Protein AF-A0A943EFR0-F1 (afdb_monomer)

Organism: NCBI:txid29348

Secondary structure (DSSP, 8-state):
----EEE-PPPPBTTEEEEEESS-SEEE--S----PEEEEE----HHHHHHHHSPPPGGGB-GGGHHHHHHHHHHHHHHHH-TT--HHHHHHHHHHHHHHHHTPPBGGGHHHHHHHHT---S-TTB-HHHHHHHHHHHHHHHHTSSS---HHHHHHHHHHHHHHHHT--BPPSEEEEESSPBPTT--GGGGGSS-TTS-EEBSS-B-TT-EEEEEEEEEEEEEEEEEE-SEETTEE-TTS-B-SSEEEEEESSSSS-EEEEEESS-SEEEEEEEEEEEEEEEEEE-S-BSSPPEESEEEEEEEETT--HHHHHHHHHHHHTS--------------

Mean predicted aligned error: 9.32 Å

pLDDT: mean 90.67, std 14.82, range [26.95, 98.75]

Solvent-accessible surface area (backbone atoms only — not comparable to full-atom values): 18747 Å² total; per-residue (Å²): 130,76,70,52,72,49,77,62,76,86,74,92,46,94,32,38,39,82,73,50,59,77,55,79,53,58,53,68,40,76,72,93,81,87,76,54,76,44,67,42,86,49,48,82,53,66,72,46,51,56,52,63,74,62,63,84,62,68,86,58,30,34,73,89,40,44,61,63,27,54,53,29,47,54,49,31,52,53,45,69,71,37,89,82,44,48,34,67,56,43,51,52,32,35,50,47,34,52,56,32,51,57,60,39,27,46,41,92,46,44,67,53,51,51,53,48,76,68,48,86,84,70,61,81,61,39,20,71,68,32,43,50,51,28,49,50,30,36,54,55,40,52,64,49,52,59,45,92,77,52,72,66,59,54,50,51,34,48,50,45,36,53,52,30,56,73,54,56,39,69,40,68,59,66,45,62,44,60,80,56,54,60,35,86,85,26,39,56,61,29,23,68,66,87,40,57,60,42,32,20,32,36,64,45,58,35,42,62,79,36,38,42,38,39,37,40,74,58,51,24,31,34,33,33,42,37,41,34,23,27,42,40,96,90,40,81,41,92,87,45,40,39,48,63,29,25,42,30,30,39,14,63,81,78,77,61,73,45,80,70,48,71,45,68,56,62,48,67,45,78,36,78,56,77,56,41,69,26,23,31,41,33,43,32,27,66,36,72,40,87,46,26,39,30,36,8,29,53,49,75,43,66,46,66,63,98,62,56,72,66,62,53,50,58,49,50,52,67,56,50,78,75,52,98,71,91,75,87,79,85,80,82,88,76,81,130

InterPro domains:
  IPR000421 Coagulation factor 5/8, C-terminal domain [PF00754] (175-297)
  IPR000421 Coagulation factor 5/8, C-terminal domain [PS50022] (156-307)
  IPR008979 Galactose-binding-like domain superfamily [SSF49785] (173-300)

Sequence (336 aa):
MTGETYTITPQTLYGYKYVKASDELTGTLDGQKEIVLTYLLSSDKTNLEERIKNKANQNDYVLQTYPVYIQAYQNAVKVYTNEKATQYEVDEAYQTLLDSYNQLVPVTKQELYNLVNCAIQEQGNYSSNSFAAYQNAIATGNALLTTDTTADAIQRAIQNIHETRNQLTLSAFIVASTNVPTYQNYGISNTIDGNRQTKFWGQSTQNPGQYFLYTFRESIALKQIAIASGYDNNGVSENADYIRGADVLVSNDGTSWQSVGKLSGEHELVIDVNNVEAKYVKIEITESSANWPQLNEVSFEYDIIGRNLQEIIDEAKKIDSSLYIVHYIKMKVMHI

Structure (mmCIF, N/CA/C/O backbone):
data_AF-A0A943EFR0-F1
#
_entry.id   AF-A0A943EFR0-F1
#
loop_
_atom_site.group_PDB
_atom_site.id
_atom_site.type_symbol
_atom_site.label_atom_id
_atom_site.label_alt_id
_atom_site.label_comp_id
_atom_site.label_asym_id
_atom_site.label_entity_id
_atom_site.label_seq_id
_atom_site.pdbx_PDB_ins_code
_atom_site.Cartn_x
_atom_site.Cartn_y
_atom_site.Cartn_z
_atom_site.occupancy
_atom_site.B_iso_or_equiv
_atom_site.auth_seq_id
_atom_site.auth_comp_id
_atom_site.auth_asym_id
_atom_site.auth_atom_id
_atom_site.pdbx_PDB_model_num
ATOM 1 N N . MET A 1 1 ? -13.013 -47.377 59.051 1.00 49.97 1 MET A N 1
ATOM 2 C CA . MET A 1 1 ? -12.265 -46.250 59.636 1.00 49.97 1 MET A CA 1
ATOM 3 C C . MET A 1 1 ? -13.305 -45.241 60.081 1.00 49.97 1 MET A C 1
ATOM 5 O O . MET A 1 1 ? -13.791 -44.484 59.261 1.00 49.97 1 MET A O 1
ATOM 9 N N . THR A 1 2 ? -13.777 -45.360 61.320 1.00 57.66 2 THR A N 1
ATOM 10 C CA . THR A 1 2 ? -14.769 -44.462 61.928 1.00 57.66 2 THR A CA 1
ATOM 11 C C . THR A 1 2 ? -14.006 -43.479 62.809 1.00 57.66 2 THR A C 1
ATOM 13 O O . THR A 1 2 ? -13.226 -43.911 63.657 1.00 57.66 2 THR A O 1
ATOM 16 N N . GLY A 1 3 ? -14.164 -42.173 62.568 1.00 71.00 3 GLY A N 1
ATOM 17 C CA . GLY A 1 3 ? -13.511 -41.133 63.377 1.00 71.00 3 GLY A CA 1
ATOM 18 C C . GLY A 1 3 ? -12.6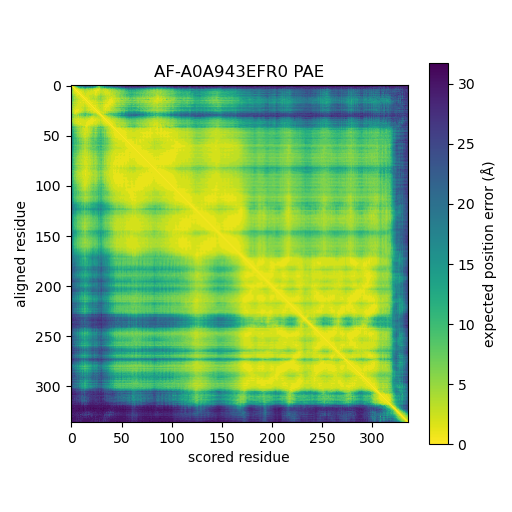76 -40.087 62.630 1.00 71.00 3 GLY A C 1
ATOM 19 O O . GLY A 1 3 ? -12.160 -39.183 63.280 1.00 71.00 3 GLY A O 1
ATOM 20 N N . GLU A 1 4 ? -12.537 -40.158 61.303 1.00 81.81 4 GLU A N 1
ATOM 21 C CA . GLU A 1 4 ? -11.880 -39.080 60.547 1.00 81.81 4 GLU A CA 1
ATOM 22 C C . GLU A 1 4 ? -12.783 -37.844 60.491 1.00 81.81 4 GLU A C 1
ATOM 24 O O . GLU A 1 4 ? -13.976 -37.949 60.200 1.00 81.81 4 GLU A O 1
ATOM 29 N N . THR A 1 5 ? -12.236 -36.669 60.795 1.00 90.00 5 THR A N 1
ATOM 30 C CA . THR A 1 5 ? -12.971 -35.407 60.693 1.00 90.00 5 THR A CA 1
ATOM 31 C C . THR A 1 5 ? -12.909 -34.859 59.274 1.00 90.00 5 THR A C 1
ATOM 33 O O . THR A 1 5 ? -11.898 -34.989 58.586 1.00 90.00 5 THR A O 1
ATOM 36 N N . TYR A 1 6 ? -13.990 -34.221 58.832 1.00 90.94 6 TYR A N 1
ATOM 37 C CA . TYR A 1 6 ? -14.028 -33.500 57.564 1.00 90.94 6 TYR A CA 1
ATOM 38 C C . TYR A 1 6 ? -14.354 -32.026 57.797 1.00 90.94 6 TYR A C 1
ATOM 40 O O . TYR A 1 6 ? -15.089 -31.682 58.723 1.00 90.94 6 TYR A O 1
ATOM 48 N N . THR A 1 7 ? -13.830 -31.179 56.912 1.00 93.56 7 THR A N 1
ATOM 49 C CA . THR A 1 7 ? -14.152 -29.753 56.803 1.00 93.56 7 THR A CA 1
ATOM 50 C C . THR A 1 7 ? -14.238 -29.405 55.323 1.00 93.56 7 THR A C 1
ATOM 52 O O . THR A 1 7 ? -13.274 -29.602 54.585 1.00 93.56 7 THR A O 1
ATOM 55 N N . ILE A 1 8 ? -15.380 -28.882 54.884 1.00 93.56 8 ILE A N 1
ATOM 56 C CA . ILE A 1 8 ? -15.609 -28.401 53.523 1.00 93.56 8 ILE A CA 1
ATOM 57 C C . ILE A 1 8 ? -15.721 -26.883 53.568 1.00 93.56 8 ILE A C 1
ATOM 59 O O . ILE A 1 8 ? -16.634 -26.331 54.178 1.00 93.56 8 ILE A O 1
ATOM 63 N N . THR A 1 9 ? -14.821 -26.205 52.866 1.00 94.12 9 THR A N 1
ATOM 64 C CA . THR A 1 9 ? -14.905 -24.759 52.655 1.00 94.12 9 THR A CA 1
ATOM 65 C C . THR A 1 9 ? -15.546 -24.503 51.293 1.00 94.12 9 THR A C 1
AT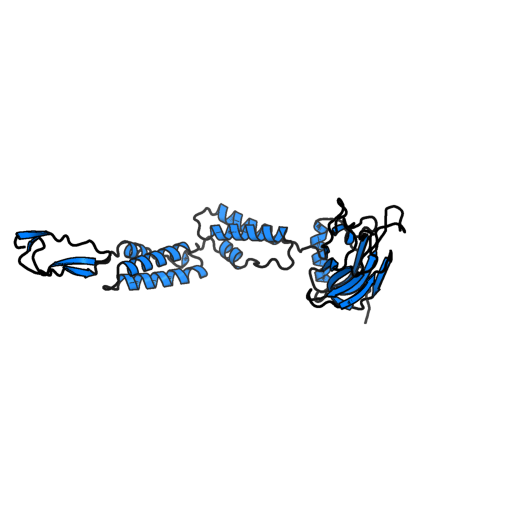OM 67 O O . THR A 1 9 ? -14.945 -24.886 50.280 1.00 94.12 9 THR A O 1
ATOM 70 N N . PRO A 1 10 ? -16.737 -23.872 51.227 1.00 93.88 10 PRO A N 1
ATOM 71 C CA . PRO A 1 10 ? -17.336 -23.478 49.961 1.00 93.88 10 PRO A CA 1
ATOM 72 C C . PRO A 1 10 ? -16.350 -22.640 49.152 1.00 93.88 10 PRO A C 1
ATOM 74 O O . PRO A 1 10 ? -15.835 -21.630 49.629 1.00 93.88 10 PRO A O 1
ATOM 77 N N . GLN A 1 11 ? -16.075 -23.078 47.929 1.00 92.56 11 GLN A N 1
ATOM 78 C CA . GLN A 1 11 ? -15.177 -22.361 47.034 1.00 92.56 11 GLN A CA 1
ATOM 79 C C . GLN A 1 11 ? -15.868 -21.105 46.509 1.00 92.56 11 GLN A C 1
ATOM 81 O O . GLN A 1 11 ? -17.075 -21.113 46.249 1.00 92.56 11 GLN A O 1
ATOM 86 N N . THR A 1 12 ? -15.100 -20.037 46.321 1.00 90.12 12 THR A N 1
ATOM 87 C CA . THR A 1 12 ? -15.534 -18.882 45.535 1.00 90.12 12 THR A CA 1
ATOM 88 C C . THR A 1 12 ? -15.573 -19.269 44.065 1.00 90.12 12 THR A C 1
ATOM 90 O O . THR A 1 12 ? -14.561 -19.679 43.501 1.00 90.12 12 THR A O 1
ATOM 93 N N . LEU A 1 13 ? -16.745 -19.132 43.450 1.00 90.94 13 LEU A N 1
ATOM 94 C CA . LEU A 1 13 ? -16.976 -19.425 42.041 1.00 90.94 13 LEU A CA 1
ATOM 95 C C . LEU A 1 13 ? -17.292 -18.116 41.314 1.00 90.94 13 LEU A C 1
ATOM 97 O O . LEU A 1 13 ? -18.146 -17.348 41.753 1.00 90.94 13 LEU A O 1
ATOM 101 N N . TYR A 1 14 ? -16.594 -17.849 40.212 1.00 92.31 14 TYR A N 1
ATOM 102 C CA . TYR A 1 14 ? -16.744 -16.597 39.473 1.00 92.31 14 TYR A CA 1
ATOM 103 C C . TYR A 1 14 ? -18.164 -16.448 38.909 1.00 92.31 14 TYR A C 1
ATOM 105 O O . TYR A 1 14 ? -18.618 -17.304 38.152 1.00 92.31 14 TYR A O 1
ATOM 113 N N . GLY A 1 15 ? -18.872 -15.384 39.300 1.00 92.69 15 GLY A N 1
ATOM 114 C CA . GLY A 1 15 ? -20.272 -15.157 38.923 1.00 92.69 15 GLY A CA 1
ATOM 115 C C . GLY A 1 15 ? -21.303 -15.964 39.715 1.00 92.69 15 GLY A C 1
ATOM 116 O O . GLY A 1 15 ? -22.469 -15.989 39.328 1.00 92.69 15 GLY A O 1
ATOM 117 N N . TYR A 1 16 ? -20.915 -16.628 40.809 1.00 92.62 16 TYR A N 1
ATOM 118 C CA . TYR A 1 16 ? -21.830 -17.417 41.634 1.00 92.62 16 TYR A CA 1
ATOM 119 C C . TYR A 1 16 ? -21.650 -17.136 43.126 1.00 92.62 16 TYR A C 1
ATOM 121 O O . TYR A 1 16 ? -20.541 -17.020 43.645 1.00 92.62 16 TYR A O 1
ATOM 129 N N . LYS A 1 17 ? -22.768 -17.104 43.850 1.00 94.12 17 LYS A N 1
ATOM 130 C CA . LYS A 1 17 ? -22.811 -16.950 45.303 1.00 94.12 17 LYS A CA 1
ATOM 131 C C . LYS A 1 17 ? -23.203 -18.271 45.953 1.00 94.12 17 LYS A C 1
ATOM 133 O O . LYS A 1 17 ? -24.209 -18.875 45.578 1.00 94.12 17 LYS A O 1
ATOM 138 N N . TYR A 1 18 ? -22.423 -18.710 46.940 1.00 95.31 18 TYR A N 1
ATOM 139 C CA . TYR A 1 18 ? -22.785 -19.856 47.774 1.00 95.31 18 TYR A CA 1
ATOM 140 C C . TYR A 1 18 ? -24.078 -19.567 48.546 1.00 95.31 18 TYR A C 1
ATOM 142 O O . TYR A 1 18 ? -24.248 -18.479 49.100 1.00 95.31 18 TYR A O 1
ATOM 150 N N . VAL A 1 19 ? -24.979 -20.549 48.586 1.00 95.44 19 VAL A N 1
ATOM 151 C CA . VAL A 1 19 ? -26.282 -20.424 49.251 1.00 95.44 19 VAL A CA 1
ATOM 152 C C . VAL A 1 19 ? -26.386 -21.341 50.454 1.00 95.44 19 VAL A C 1
ATOM 154 O O . VAL A 1 19 ? -26.689 -20.880 51.551 1.00 95.44 19 VAL A O 1
ATOM 157 N N . LYS A 1 20 ? -26.196 -22.645 50.241 1.00 95.88 20 LYS A N 1
ATOM 158 C CA . LYS A 1 20 ? -26.390 -23.671 51.269 1.00 95.88 20 LYS A CA 1
ATOM 159 C C . LYS A 1 20 ? -25.683 -24.973 50.910 1.00 95.88 20 LYS A C 1
ATOM 161 O O . LYS A 1 20 ? -25.387 -25.217 49.741 1.00 95.88 20 LYS A O 1
ATOM 166 N N . ALA A 1 21 ? -25.505 -25.822 51.911 1.00 95.81 21 ALA A N 1
ATOM 167 C CA . ALA A 1 21 ? -25.095 -27.210 51.774 1.00 95.81 21 ALA A CA 1
ATOM 168 C C . ALA A 1 21 ? -26.271 -28.132 52.128 1.00 95.81 21 ALA A C 1
ATOM 170 O O . ALA A 1 21 ? -27.200 -27.712 52.822 1.00 95.81 21 ALA A O 1
ATOM 171 N N . SER A 1 22 ? -26.251 -29.373 51.641 1.00 96.12 22 SER A N 1
ATOM 172 C CA . SER A 1 22 ? -27.249 -30.391 51.998 1.00 96.12 22 SER A CA 1
ATOM 173 C C . SER A 1 22 ? -27.112 -30.911 53.435 1.00 96.12 22 SER A C 1
ATOM 175 O O . SER A 1 22 ? -28.062 -31.498 53.941 1.00 96.12 22 SER A O 1
ATOM 177 N N . ASP A 1 23 ? -25.953 -30.710 54.070 1.00 94.50 23 ASP A N 1
ATOM 178 C CA . ASP A 1 23 ? -25.621 -31.146 55.433 1.00 94.50 23 ASP A CA 1
ATOM 179 C C . ASP A 1 23 ? -24.509 -30.245 56.028 1.00 94.50 23 ASP A C 1
ATOM 181 O O . ASP A 1 23 ? -24.010 -29.340 55.349 1.00 94.50 23 ASP A O 1
ATOM 185 N N . GLU A 1 24 ? -24.114 -30.469 57.284 1.00 93.69 24 GLU A N 1
ATOM 186 C CA . GLU A 1 24 ? -23.063 -29.723 57.983 1.00 93.69 24 GLU A CA 1
ATOM 187 C C . GLU A 1 24 ? -21.709 -29.802 57.260 1.00 93.69 24 GLU A C 1
ATOM 189 O O . GLU A 1 24 ? -21.247 -30.873 56.862 1.00 93.69 24 GLU A O 1
ATOM 194 N N . LEU A 1 25 ? -21.036 -28.653 57.133 1.00 94.69 25 LEU A N 1
ATOM 195 C CA . LEU A 1 25 ? -19.746 -28.513 56.445 1.00 94.69 25 LEU A CA 1
ATOM 196 C C . LEU A 1 25 ? -18.556 -29.043 57.250 1.00 94.69 25 LEU A C 1
ATOM 198 O O . LEU A 1 25 ? -17.460 -29.163 56.708 1.00 94.69 25 LEU A O 1
ATOM 202 N N . THR A 1 26 ? -18.757 -29.363 58.523 1.00 94.25 26 THR A N 1
ATOM 203 C CA . THR A 1 26 ? -17.742 -29.948 59.397 1.00 94.25 26 THR A CA 1
ATOM 204 C C . THR A 1 26 ? -18.352 -31.091 60.183 1.00 94.25 26 THR A C 1
ATOM 206 O O . THR A 1 26 ? -19.483 -30.961 60.637 1.00 94.25 26 THR A O 1
ATOM 209 N N . GLY A 1 27 ? -17.619 -32.178 60.395 1.00 91.69 27 GLY A N 1
ATOM 210 C CA . GLY A 1 27 ? -18.132 -33.299 61.177 1.00 91.69 27 GLY A CA 1
ATOM 211 C C . GLY A 1 27 ? -17.178 -34.482 61.211 1.00 91.69 27 GLY A C 1
ATOM 212 O O . GLY A 1 27 ? -15.992 -34.345 60.918 1.00 91.69 27 GLY A O 1
ATOM 213 N N . THR A 1 28 ? -17.698 -35.652 61.570 1.00 90.06 28 THR A N 1
ATOM 214 C CA . THR A 1 28 ? -16.955 -36.921 61.597 1.00 90.06 28 THR A CA 1
ATOM 215 C C . THR A 1 28 ? -17.529 -37.879 60.555 1.00 90.06 28 THR A C 1
ATOM 217 O O . THR A 1 28 ? -18.744 -37.941 60.373 1.00 90.06 28 THR A O 1
ATOM 220 N N . LEU A 1 29 ? -16.667 -38.605 59.845 1.00 85.56 29 LEU A N 1
ATOM 221 C CA . LEU A 1 29 ? -17.063 -39.597 58.849 1.00 85.56 29 LEU A CA 1
ATOM 222 C C . LEU A 1 29 ? -17.511 -40.895 59.529 1.00 85.56 29 LEU A C 1
ATOM 224 O O . LEU A 1 29 ? -16.740 -41.537 60.252 1.00 85.56 29 LEU A O 1
ATOM 228 N N . ASP A 1 30 ? -18.748 -41.290 59.233 1.00 81.88 30 ASP A N 1
ATOM 229 C CA . ASP A 1 30 ? -19.308 -42.606 59.529 1.00 81.88 30 ASP A CA 1
ATOM 230 C C . ASP A 1 30 ? -19.853 -43.216 58.228 1.00 81.88 30 ASP A C 1
ATOM 232 O O . ASP A 1 30 ? -20.993 -42.987 57.828 1.00 81.88 30 ASP A O 1
ATOM 236 N N . GLY A 1 31 ? -18.981 -43.913 57.494 1.00 83.38 31 GLY A N 1
ATOM 237 C CA . GLY A 1 31 ? -19.283 -44.440 56.160 1.00 83.38 31 GLY A CA 1
ATOM 238 C C . GLY A 1 31 ? -19.120 -43.417 55.026 1.00 83.38 31 GLY A C 1
ATOM 239 O O . GLY A 1 31 ? -18.393 -42.431 55.149 1.00 83.38 31 GLY A O 1
ATOM 240 N N . GLN A 1 32 ? -19.751 -43.691 53.880 1.00 85.25 32 GLN A N 1
ATOM 241 C CA . GLN A 1 32 ? -19.713 -42.808 52.710 1.00 85.25 32 GLN A CA 1
ATOM 242 C C . GLN A 1 32 ? -20.686 -41.639 52.908 1.00 85.25 32 GLN A C 1
ATOM 244 O O . GLN A 1 32 ? -21.880 -41.857 53.100 1.00 85.25 32 GLN A O 1
ATOM 249 N N . LYS A 1 33 ? -20.177 -40.405 52.831 1.00 86.69 33 LYS A N 1
ATOM 250 C CA . LYS A 1 33 ? -20.961 -39.172 52.974 1.00 86.69 33 LYS A CA 1
ATOM 251 C C . LYS A 1 33 ? -20.866 -38.328 51.704 1.00 86.69 33 LYS A C 1
ATOM 253 O O . LYS A 1 33 ? -19.772 -38.113 51.189 1.00 86.69 33 LYS A O 1
ATOM 258 N N . GLU A 1 34 ? -22.005 -37.839 51.221 1.00 92.12 34 GLU A N 1
ATOM 259 C CA . GLU A 1 34 ? -22.104 -36.910 50.091 1.00 92.12 34 GLU A CA 1
ATOM 260 C C . GLU A 1 34 ? -22.696 -35.582 50.582 1.00 92.12 34 GLU A C 1
ATOM 262 O O . GLU A 1 34 ? -23.752 -35.562 51.216 1.00 92.12 34 GLU A O 1
ATOM 267 N N . ILE A 1 35 ? -22.004 -34.469 50.320 1.00 92.44 35 ILE A N 1
ATOM 268 C CA . ILE A 1 35 ? -22.456 -33.117 50.672 1.00 92.44 35 ILE A CA 1
ATOM 269 C C . ILE A 1 35 ? -22.568 -32.307 49.384 1.00 92.44 35 ILE A C 1
ATOM 271 O O . ILE A 1 35 ? -21.574 -32.061 48.703 1.00 92.44 35 ILE A O 1
ATOM 275 N N . VAL A 1 36 ? -23.784 -31.871 49.064 1.00 94.94 36 VAL A N 1
ATOM 276 C CA . VAL A 1 36 ? -24.083 -31.088 47.864 1.00 94.94 36 VAL A CA 1
ATOM 277 C C . VAL A 1 36 ? -24.104 -29.607 48.224 1.00 94.94 36 VAL A C 1
ATOM 279 O O . VAL A 1 36 ? -24.909 -29.169 49.048 1.00 94.94 36 VAL A O 1
ATOM 282 N N . LEU A 1 37 ? -23.237 -28.818 47.588 1.00 96.88 37 LEU A N 1
ATOM 283 C CA . LEU A 1 37 ? -23.219 -27.361 47.720 1.00 96.88 37 LEU A CA 1
ATOM 284 C C . LEU A 1 37 ? -24.099 -26.728 46.635 1.00 96.88 37 LEU A C 1
ATOM 286 O O . LEU A 1 37 ? -23.935 -27.001 45.450 1.00 96.88 37 LEU A O 1
ATOM 290 N N . THR A 1 38 ? -25.028 -25.861 47.036 1.00 96.00 38 THR A N 1
ATOM 291 C CA . THR A 1 38 ? -25.880 -25.092 46.121 1.00 96.00 38 THR A CA 1
ATOM 292 C C . THR A 1 38 ? -25.326 -23.684 45.946 1.00 96.00 38 THR A C 1
ATOM 294 O O . THR A 1 38 ? -25.126 -22.956 46.924 1.00 96.00 38 THR A O 1
ATOM 297 N N . TYR A 1 39 ? -25.155 -23.285 44.690 1.00 95.62 39 TYR A N 1
ATOM 298 C CA . TYR A 1 39 ? -24.753 -21.946 44.283 1.00 95.62 39 TYR A CA 1
ATOM 299 C C . TYR A 1 39 ? -25.853 -21.306 43.434 1.00 95.62 39 TYR A C 1
ATOM 301 O O . TYR A 1 39 ? -26.531 -21.994 42.672 1.00 95.62 39 TYR A O 1
ATOM 309 N N . LEU A 1 40 ? -26.023 -19.991 43.560 1.00 93.31 40 LEU A N 1
ATOM 310 C CA . LEU A 1 40 ? -26.888 -19.198 42.687 1.00 93.31 40 LEU A CA 1
ATOM 311 C C . LEU A 1 40 ? -26.039 -18.285 41.818 1.00 93.31 40 LEU A C 1
ATOM 313 O O . LEU A 1 40 ? -25.036 -17.743 42.284 1.00 93.31 40 LEU A O 1
ATOM 317 N N . LEU A 1 41 ? -26.468 -18.101 40.572 1.00 92.75 41 LEU A N 1
ATOM 318 C CA . LEU A 1 41 ? -25.885 -17.102 39.692 1.00 92.75 41 LEU A CA 1
ATOM 319 C C . LEU A 1 41 ? -25.993 -15.719 40.353 1.00 92.75 41 LEU A C 1
ATOM 321 O O . LEU A 1 41 ? -27.053 -15.337 40.847 1.00 92.75 41 LEU A O 1
ATOM 325 N N . SER A 1 42 ? -24.876 -15.005 40.403 1.00 92.19 42 SER A N 1
ATOM 326 C CA . SER A 1 42 ? -24.734 -13.716 41.071 1.00 92.19 42 SER A CA 1
ATOM 327 C C . SER A 1 42 ? -23.651 -12.911 40.359 1.00 92.19 42 SER A C 1
ATOM 329 O O . SER A 1 42 ? -22.506 -12.872 40.809 1.00 92.19 42 SER A O 1
ATOM 331 N N . SER A 1 43 ? -24.023 -12.289 39.244 1.00 94.25 43 SER A N 1
ATOM 332 C CA . SER A 1 43 ? -23.120 -11.477 38.425 1.00 94.25 43 SER A CA 1
ATOM 333 C C . SER A 1 43 ? -23.054 -10.035 38.938 1.00 94.25 43 SER A C 1
ATOM 335 O O . SER A 1 43 ? -24.090 -9.416 39.191 1.00 94.25 43 SER A O 1
ATOM 337 N N . ASP A 1 44 ? -21.848 -9.490 39.063 1.00 96.06 44 ASP A N 1
ATOM 338 C CA . ASP A 1 44 ? -21.584 -8.080 39.335 1.00 96.06 44 ASP A CA 1
ATOM 339 C C . ASP A 1 44 ? -21.671 -7.275 38.035 1.00 96.06 44 ASP A C 1
ATOM 341 O O . ASP A 1 44 ? -20.898 -7.481 37.099 1.00 96.06 44 ASP A O 1
ATOM 345 N N . LYS A 1 45 ? -22.634 -6.351 37.984 1.00 96.94 45 LYS A N 1
ATOM 346 C CA . LYS A 1 45 ? -22.925 -5.505 36.819 1.00 96.94 45 LYS A CA 1
ATOM 347 C C . LYS A 1 45 ? -22.509 -4.048 37.009 1.00 96.94 45 LYS A C 1
ATOM 349 O O . LYS A 1 45 ? -22.836 -3.225 36.158 1.00 96.94 45 LYS A O 1
ATOM 354 N N . THR A 1 46 ? -21.796 -3.723 38.087 1.00 97.56 46 THR A N 1
ATOM 355 C CA . THR A 1 46 ? -21.503 -2.338 38.491 1.00 97.56 46 THR A CA 1
ATOM 356 C C . THR A 1 46 ? -20.792 -1.548 37.384 1.00 97.56 46 THR A C 1
ATOM 358 O O . THR A 1 46 ? -21.266 -0.489 36.975 1.00 97.56 46 THR A O 1
ATOM 361 N N . ASN A 1 47 ? -19.713 -2.100 36.814 1.00 97.44 47 ASN A N 1
ATOM 362 C CA . ASN A 1 47 ? -18.950 -1.444 35.740 1.00 97.44 47 ASN A CA 1
ATOM 363 C C . ASN A 1 47 ? -19.770 -1.278 34.446 1.00 97.44 47 ASN A C 1
ATOM 365 O O . ASN A 1 47 ? -19.671 -0.259 33.756 1.00 97.44 47 ASN A O 1
ATOM 369 N N . LEU A 1 48 ? -20.594 -2.279 34.112 1.00 98.38 48 LEU A N 1
ATOM 370 C CA . LEU A 1 48 ? -21.479 -2.235 32.947 1.00 98.38 48 LEU A CA 1
ATOM 371 C C . LEU A 1 48 ? -22.558 -1.157 33.120 1.00 98.38 48 LEU A C 1
ATOM 373 O O . LEU A 1 48 ? -22.810 -0.384 32.196 1.00 98.38 48 LEU A O 1
ATOM 377 N N . GLU A 1 49 ? -23.150 -1.064 34.312 1.00 98.38 49 GLU A N 1
ATOM 378 C CA . GLU A 1 49 ? -24.137 -0.042 34.662 1.00 98.38 49 GLU A CA 1
ATOM 379 C C . GLU A 1 49 ? -23.556 1.372 34.533 1.00 98.38 49 GLU A C 1
ATOM 381 O O . GLU A 1 49 ? -24.167 2.240 33.904 1.00 98.38 49 GLU A O 1
ATOM 386 N N . GLU A 1 50 ? -22.367 1.608 35.095 1.00 98.00 50 GLU A N 1
ATOM 387 C CA . GLU A 1 50 ? -21.692 2.905 35.028 1.00 98.00 50 GLU A CA 1
ATOM 388 C C . GLU A 1 50 ? -21.444 3.335 33.577 1.00 98.00 50 GLU A C 1
ATOM 390 O O . GLU A 1 50 ? -21.710 4.482 33.201 1.00 98.00 50 GLU A O 1
ATOM 395 N N . ARG A 1 51 ? -21.003 2.411 32.717 1.00 97.12 51 ARG A N 1
ATOM 396 C CA . ARG A 1 51 ? -20.760 2.724 31.305 1.00 97.12 51 ARG A CA 1
ATOM 397 C C . ARG A 1 51 ? -22.053 2.979 30.528 1.00 97.12 51 ARG A C 1
ATOM 399 O O . ARG A 1 51 ? -22.076 3.864 29.676 1.00 97.12 51 ARG A O 1
ATOM 406 N N . ILE A 1 52 ? -23.137 2.264 30.841 1.00 98.31 52 ILE A N 1
ATOM 407 C CA . ILE A 1 52 ? -24.463 2.484 30.236 1.00 98.31 52 ILE A CA 1
ATOM 408 C C . ILE A 1 52 ? -25.037 3.857 30.616 1.00 98.31 52 ILE A C 1
ATOM 410 O O . ILE A 1 52 ? -25.666 4.507 29.774 1.00 98.31 52 ILE A O 1
ATOM 414 N N . LYS A 1 53 ? -24.817 4.315 31.858 1.00 98.00 53 LYS A N 1
ATOM 415 C CA . LYS A 1 53 ? -25.228 5.655 32.318 1.00 98.00 53 LYS A CA 1
ATOM 416 C C . LYS A 1 53 ? -24.523 6.769 31.537 1.00 98.00 53 LYS A C 1
ATOM 418 O O . LYS A 1 53 ? -25.141 7.787 31.241 1.00 98.00 53 LYS A O 1
ATOM 423 N N . ASN A 1 54 ? -23.271 6.548 31.139 1.00 95.94 54 ASN A N 1
ATOM 424 C CA . ASN A 1 54 ? -22.452 7.486 30.369 1.00 95.94 54 ASN A CA 1
ATOM 425 C C . ASN A 1 54 ? -22.566 7.253 28.850 1.00 95.94 54 ASN A C 1
ATOM 427 O O . ASN A 1 54 ? -21.573 7.028 28.154 1.00 95.94 54 ASN A O 1
ATOM 431 N N . LYS A 1 55 ? -23.794 7.275 28.319 1.00 97.88 55 LYS A N 1
ATOM 432 C CA . LYS A 1 55 ? -24.034 7.110 26.879 1.00 97.88 55 LYS A CA 1
ATOM 433 C C . LYS A 1 55 ? -23.461 8.291 26.082 1.00 97.88 55 LYS A C 1
ATOM 435 O O . LYS A 1 55 ? -23.803 9.439 26.348 1.00 97.88 55 LYS A O 1
ATOM 440 N N . ALA A 1 56 ? -22.681 8.000 25.045 1.00 97.75 56 ALA A N 1
ATOM 441 C CA . ALA A 1 56 ? -22.138 9.000 24.132 1.00 97.75 56 ALA A CA 1
ATOM 442 C C . ALA A 1 56 ? -23.253 9.660 23.297 1.00 97.75 56 ALA A C 1
ATOM 444 O O . ALA A 1 56 ? -24.106 8.964 22.731 1.00 97.75 56 ALA A O 1
ATOM 445 N N . ASN A 1 57 ? -23.245 10.990 23.188 1.00 97.75 57 ASN A N 1
ATOM 446 C CA . ASN A 1 57 ? -24.183 11.735 22.350 1.00 97.75 57 ASN A CA 1
ATOM 447 C C . ASN A 1 57 ? -23.699 11.741 20.895 1.00 97.75 57 ASN A C 1
ATOM 449 O O . ASN A 1 57 ? -22.587 12.165 20.616 1.00 97.75 57 ASN A O 1
ATOM 453 N N . GLN A 1 58 ? -24.542 11.295 19.963 1.00 97.50 58 GLN A N 1
ATOM 454 C CA . GLN A 1 58 ? -24.193 11.175 18.545 1.00 97.50 58 GLN A CA 1
ATOM 455 C C . GLN A 1 58 ? -23.660 12.476 17.927 1.00 97.50 58 GLN A C 1
ATOM 457 O O . GLN A 1 58 ? -22.776 12.415 17.081 1.00 97.50 58 GLN A O 1
ATOM 462 N N . ASN A 1 59 ? -24.168 13.636 18.351 1.00 97.75 59 ASN A N 1
ATOM 463 C CA . ASN A 1 59 ? -23.776 14.928 17.776 1.00 97.75 59 ASN A CA 1
ATOM 464 C C . ASN A 1 59 ? -22.333 15.338 18.111 1.00 97.75 59 ASN A C 1
ATOM 466 O O . ASN A 1 59 ? -21.787 16.214 17.444 1.00 97.75 59 ASN A O 1
ATOM 470 N N . ASP A 1 60 ? -21.713 14.700 19.105 1.00 97.75 60 ASP A N 1
ATOM 471 C CA . ASP A 1 60 ? -20.336 14.989 19.511 1.00 97.75 60 ASP A CA 1
ATOM 472 C C . ASP A 1 60 ? -19.308 14.205 18.674 1.00 97.75 60 ASP A C 1
ATOM 474 O O . ASP A 1 60 ? -18.100 14.430 18.794 1.00 97.75 60 ASP A O 1
ATOM 478 N N . TYR A 1 61 ? -19.766 13.302 17.798 1.00 98.06 61 TYR A N 1
ATOM 479 C CA . TYR A 1 61 ? -18.920 12.378 17.046 1.00 98.06 61 TYR A CA 1
ATOM 480 C C . TYR A 1 61 ? -19.223 12.378 15.548 1.00 98.06 61 TYR A C 1
ATOM 482 O O . TYR A 1 61 ? -20.310 12.730 15.091 1.00 98.06 61 TYR A O 1
ATOM 490 N N . VAL A 1 62 ? -18.242 11.925 14.771 1.00 97.25 62 VAL A N 1
ATOM 491 C CA . VAL A 1 62 ? -18.380 11.670 13.339 1.00 97.25 62 VAL A CA 1
ATOM 492 C C . VAL A 1 62 ? -19.458 10.610 13.122 1.00 97.25 62 VAL A C 1
ATOM 494 O O . VAL A 1 62 ? -19.345 9.480 13.614 1.00 97.25 62 VAL A O 1
ATOM 497 N N . LEU A 1 63 ? -20.482 10.968 12.342 1.00 96.81 63 LEU A N 1
ATOM 498 C CA . LEU A 1 63 ? -21.689 10.167 12.118 1.00 96.81 63 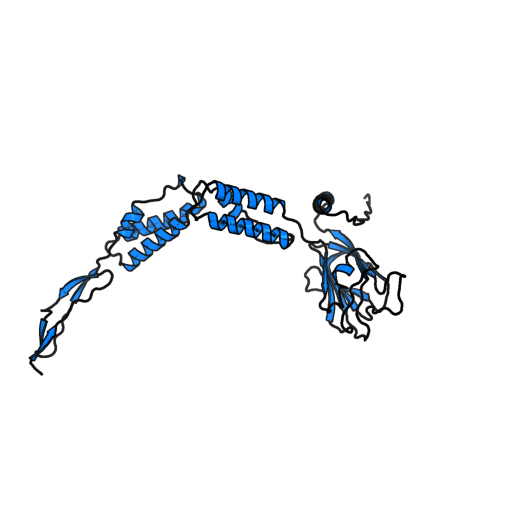LEU A CA 1
ATOM 499 C C . LEU A 1 63 ? -21.379 8.722 11.709 1.00 96.81 63 LEU A C 1
ATOM 501 O O . LEU A 1 63 ? -22.026 7.796 12.186 1.00 96.81 63 LEU A O 1
ATOM 505 N N . GLN A 1 64 ? -20.377 8.527 10.854 1.00 95.69 64 GLN A N 1
ATOM 506 C CA . GLN A 1 64 ? -19.975 7.227 10.318 1.00 95.69 64 GLN A CA 1
ATOM 507 C C . GLN A 1 64 ? -19.364 6.292 11.375 1.00 95.69 64 GLN A C 1
ATOM 509 O O . GLN A 1 64 ? -19.363 5.081 11.178 1.00 95.69 64 GLN A O 1
ATOM 514 N N . THR A 1 65 ? -18.866 6.823 12.498 1.00 97.31 65 THR A N 1
ATOM 515 C CA . THR A 1 65 ? -18.223 6.029 13.566 1.00 97.31 65 THR A CA 1
ATOM 516 C C . THR A 1 65 ? -19.199 5.591 14.661 1.00 97.31 65 THR A C 1
ATOM 518 O O . THR A 1 65 ? -18.959 4.617 15.370 1.00 97.31 65 THR A O 1
ATOM 521 N N . TYR A 1 66 ? -20.347 6.263 14.766 1.00 98.19 66 TYR A N 1
ATOM 522 C CA . TYR A 1 66 ? -21.346 6.017 15.807 1.00 98.19 66 TYR A CA 1
ATOM 523 C C . TYR A 1 66 ? -22.108 4.671 15.716 1.00 98.19 66 TYR A C 1
ATOM 525 O O . TYR A 1 66 ? -22.431 4.117 16.772 1.00 98.19 66 TYR A O 1
ATOM 533 N N . PRO A 1 67 ? -22.399 4.092 14.526 1.00 98.44 67 PRO A N 1
ATOM 534 C CA . PRO A 1 67 ? -23.198 2.867 14.408 1.00 98.44 67 PRO A CA 1
ATOM 535 C C . PRO A 1 67 ? -22.646 1.660 15.179 1.00 98.44 67 PRO A C 1
ATOM 537 O O . PRO A 1 67 ? -23.412 0.912 15.787 1.00 98.44 67 PRO A O 1
ATOM 540 N N . VAL A 1 68 ? -21.322 1.482 15.199 1.00 98.12 68 VAL A N 1
ATOM 541 C CA . VAL A 1 68 ? -20.679 0.365 15.912 1.00 98.12 68 VAL A CA 1
ATOM 542 C C . VAL A 1 68 ? -20.870 0.515 17.424 1.00 98.12 68 VAL A C 1
ATOM 544 O O . VAL A 1 68 ? -21.279 -0.430 18.099 1.00 98.12 68 VAL A O 1
ATOM 547 N N . TYR A 1 69 ? -20.664 1.727 17.946 1.00 98.62 69 TYR A N 1
ATOM 548 C CA . TYR A 1 69 ? -20.879 2.043 19.356 1.00 98.62 69 TYR A CA 1
ATOM 549 C C . TYR A 1 69 ? -22.337 1.863 19.783 1.00 98.62 69 TYR A C 1
ATOM 551 O O . TYR A 1 69 ? -22.605 1.226 20.801 1.00 98.62 69 TYR A O 1
ATOM 559 N N . ILE A 1 70 ? -23.303 2.387 19.019 1.00 98.50 70 ILE A N 1
ATOM 560 C CA . ILE A 1 70 ? -24.710 2.301 19.434 1.00 98.50 70 ILE A CA 1
ATOM 561 C C . ILE A 1 70 ? -25.217 0.853 19.432 1.00 98.50 70 ILE A C 1
ATOM 563 O O . ILE A 1 70 ? -26.012 0.486 20.299 1.00 98.50 70 ILE A O 1
ATOM 567 N N . GLN A 1 71 ? -24.713 0.008 18.528 1.00 98.62 71 GLN A N 1
ATOM 568 C CA . GLN A 1 71 ? -25.016 -1.421 18.525 1.00 98.62 71 GLN A CA 1
ATOM 569 C C . GLN A 1 71 ? -24.449 -2.125 19.768 1.00 98.62 71 GLN A C 1
ATOM 571 O O . GLN A 1 71 ? -25.160 -2.904 20.412 1.00 98.62 71 GLN A O 1
ATOM 576 N N . ALA A 1 72 ? -23.199 -1.828 20.137 1.00 98.69 72 ALA A N 1
ATOM 577 C CA . ALA A 1 72 ? -22.577 -2.343 21.356 1.00 98.69 72 ALA A CA 1
ATOM 578 C C . ALA A 1 72 ? -23.318 -1.869 22.615 1.00 98.69 72 ALA A C 1
ATOM 580 O O . ALA A 1 72 ? -23.620 -2.672 23.495 1.00 98.69 72 ALA A O 1
ATOM 581 N N . TYR A 1 73 ? -23.707 -0.592 22.663 1.00 98.75 73 TYR A N 1
ATOM 582 C CA . TYR A 1 73 ? -24.500 -0.014 23.748 1.00 98.75 73 TYR A CA 1
ATOM 583 C C . TYR A 1 73 ? -25.841 -0.734 23.924 1.00 98.75 73 TYR A C 1
ATOM 585 O O . TYR A 1 73 ? -26.216 -1.102 25.036 1.00 98.75 73 TYR A O 1
ATOM 593 N N . GLN A 1 74 ? -26.567 -0.987 22.834 1.00 98.62 74 GLN A N 1
ATOM 594 C CA . GLN A 1 74 ? -27.837 -1.716 22.891 1.00 98.62 74 GLN A CA 1
ATOM 595 C C . GLN A 1 74 ? -27.661 -3.154 23.396 1.00 98.62 74 GLN A C 1
ATOM 597 O O . GLN A 1 74 ? -28.502 -3.644 24.149 1.00 98.62 74 GLN A O 1
ATOM 602 N N . ASN A 1 75 ? -26.578 -3.831 23.010 1.00 98.50 75 ASN A N 1
ATOM 603 C CA . ASN A 1 75 ? -26.274 -5.177 23.498 1.00 98.50 75 ASN A CA 1
ATOM 604 C C . ASN A 1 75 ? -25.893 -5.170 24.984 1.00 98.50 75 ASN A C 1
ATOM 606 O O . ASN A 1 75 ? -26.416 -5.982 25.745 1.00 98.50 75 ASN A O 1
ATOM 610 N N . ALA A 1 76 ? -25.090 -4.198 25.417 1.00 98.75 76 ALA A N 1
ATOM 611 C CA . ALA A 1 76 ? -24.775 -3.973 26.823 1.00 98.75 76 ALA A CA 1
ATOM 612 C C . ALA A 1 76 ? -26.038 -3.779 27.675 1.00 98.75 76 ALA A C 1
ATOM 614 O O . ALA A 1 76 ? -26.178 -4.416 28.717 1.00 98.75 76 ALA A O 1
ATOM 615 N N . VAL A 1 77 ? -27.008 -2.985 27.205 1.00 98.69 77 VAL A N 1
ATOM 616 C CA . VAL A 1 77 ? -28.297 -2.802 27.897 1.00 98.69 77 VAL A CA 1
ATOM 617 C C . VAL A 1 77 ? -29.077 -4.118 28.018 1.00 98.69 77 VAL A C 1
ATOM 619 O O . VAL A 1 77 ? -29.645 -4.381 29.075 1.00 98.69 77 VAL A O 1
ATOM 622 N N . LYS A 1 78 ? -29.085 -4.971 26.983 1.00 98.56 78 LYS A N 1
ATOM 623 C CA . LYS A 1 78 ? -29.750 -6.290 27.037 1.00 98.56 78 LYS A CA 1
ATOM 624 C C . LYS A 1 78 ? -29.107 -7.219 28.068 1.00 98.56 78 LYS A C 1
ATOM 626 O O . LYS A 1 78 ? -29.814 -7.877 28.824 1.00 98.56 78 LYS A O 1
ATOM 631 N N . VAL A 1 79 ? -27.776 -7.272 28.115 1.00 98.50 79 VAL A N 1
ATOM 632 C CA . VAL A 1 79 ? -27.048 -8.081 29.106 1.00 98.50 79 VAL A CA 1
ATOM 633 C C . VAL A 1 79 ? -27.265 -7.532 30.516 1.00 98.50 79 VAL A C 1
ATOM 635 O O . VAL A 1 79 ? -27.490 -8.291 31.463 1.00 98.50 79 VAL A O 1
ATOM 638 N N . TYR A 1 80 ? -27.283 -6.207 30.662 1.00 98.19 80 TYR A N 1
ATOM 639 C CA . TYR A 1 80 ? -27.542 -5.550 31.936 1.00 98.19 80 TYR A CA 1
ATOM 640 C C . TYR A 1 80 ? -28.923 -5.904 32.510 1.00 98.19 80 TYR A C 1
ATOM 642 O O . TYR A 1 80 ? -29.020 -6.265 33.683 1.00 98.19 80 TYR A O 1
ATOM 650 N N . THR A 1 81 ? -29.976 -5.900 31.688 1.00 97.44 81 THR A N 1
ATOM 651 C CA . THR A 1 81 ? -31.343 -6.231 32.131 1.00 97.44 81 THR A CA 1
ATOM 652 C C . THR A 1 81 ? -31.626 -7.732 32.225 1.00 97.44 81 THR A C 1
ATOM 654 O O . THR A 1 81 ? -32.607 -8.127 32.850 1.00 97.44 81 THR A O 1
ATOM 657 N N . ASN A 1 82 ? -30.774 -8.591 31.659 1.00 97.25 82 ASN A N 1
ATOM 658 C CA . ASN A 1 82 ? -30.926 -10.040 31.755 1.00 97.25 82 ASN A CA 1
ATOM 659 C C . ASN A 1 82 ? -30.531 -10.561 33.151 1.00 97.25 82 ASN A C 1
ATOM 661 O O . ASN A 1 82 ? -29.347 -10.679 33.471 1.00 97.25 82 ASN A O 1
ATOM 665 N N . GLU A 1 83 ? -31.512 -10.930 33.975 1.00 94.12 83 GLU A N 1
ATOM 666 C CA . GLU A 1 83 ? -31.301 -11.518 35.313 1.00 94.12 83 GLU A CA 1
ATOM 667 C C . GLU A 1 83 ? -30.505 -12.835 35.292 1.00 94.12 83 GLU A C 1
ATOM 669 O O . GLU A 1 83 ? -29.915 -13.217 36.298 1.00 94.12 83 GLU A O 1
ATOM 674 N N . LYS A 1 84 ? -30.467 -13.524 34.144 1.00 95.44 84 LYS A N 1
ATOM 675 C CA . LYS A 1 84 ? -29.734 -14.781 33.946 1.00 95.44 84 LYS A CA 1
ATOM 676 C C . LYS A 1 84 ? -28.374 -14.598 33.271 1.00 95.44 84 LYS A C 1
ATOM 678 O O . LYS A 1 84 ? -27.744 -15.598 32.945 1.00 95.44 84 LYS A O 1
ATOM 683 N N . ALA A 1 85 ? -27.940 -13.359 33.033 1.00 96.69 85 ALA A N 1
ATOM 684 C CA . ALA A 1 85 ? -26.632 -13.101 32.445 1.00 96.69 85 ALA A CA 1
ATOM 685 C C . ALA A 1 85 ? -25.531 -13.601 33.379 1.00 96.69 85 ALA A C 1
ATOM 687 O O . ALA A 1 85 ? -25.464 -13.209 34.548 1.00 96.69 85 ALA A O 1
ATOM 688 N N . THR A 1 86 ? -24.666 -14.450 32.848 1.00 96.88 86 THR A N 1
ATOM 689 C CA . THR A 1 86 ? -23.448 -14.908 33.506 1.00 96.88 86 THR A CA 1
ATOM 690 C C . THR A 1 86 ? -22.455 -13.761 33.668 1.00 96.88 86 THR A C 1
ATOM 692 O O . THR A 1 86 ? -22.519 -12.768 32.944 1.00 96.88 86 THR A O 1
ATOM 695 N N . GLN A 1 87 ? -21.512 -13.892 34.604 1.00 97.31 87 GLN A N 1
ATOM 696 C CA . GLN A 1 87 ? -20.466 -12.880 34.767 1.00 97.31 87 GLN A CA 1
ATOM 697 C C . GLN A 1 87 ? -19.657 -12.699 33.477 1.00 97.31 87 GLN A C 1
ATOM 699 O O . GLN A 1 87 ? -19.400 -11.574 33.076 1.00 97.31 87 GLN A O 1
ATOM 704 N N . TYR A 1 88 ? -19.370 -13.798 32.776 1.00 96.44 88 TYR A N 1
ATOM 705 C CA . TYR A 1 88 ? -18.665 -13.764 31.498 1.00 96.44 88 TYR A CA 1
ATOM 706 C C . TYR A 1 88 ? -19.392 -12.918 30.441 1.00 96.44 88 TYR A C 1
ATOM 708 O O . TYR A 1 88 ? -18.776 -12.067 29.808 1.00 96.44 88 TYR A O 1
ATOM 716 N N . GLU A 1 89 ? -20.708 -13.098 30.284 1.00 98.12 89 GLU A N 1
ATOM 717 C CA . GLU A 1 89 ? -21.509 -12.280 29.357 1.00 98.12 89 GLU A CA 1
ATOM 718 C C . GLU A 1 89 ? -21.506 -10.797 29.761 1.00 98.12 89 GLU A C 1
ATOM 720 O O . GLU A 1 89 ? -21.491 -9.918 28.900 1.00 98.12 89 GLU A O 1
ATOM 725 N N . VAL A 1 90 ? -21.511 -10.504 31.068 1.00 98.56 90 VAL A N 1
ATOM 726 C CA . VAL A 1 90 ? -21.423 -9.131 31.589 1.00 98.56 90 VAL A CA 1
ATOM 727 C C . VAL A 1 90 ? -20.074 -8.496 31.248 1.00 98.56 90 VAL A C 1
ATOM 729 O O . VAL A 1 90 ? -20.051 -7.356 30.775 1.00 98.56 90 VAL A O 1
ATOM 732 N N . ASP A 1 91 ? -18.973 -9.221 31.437 1.00 98.38 91 ASP A N 1
ATOM 733 C CA . ASP A 1 91 ? -17.623 -8.726 31.153 1.00 98.38 91 ASP A CA 1
ATOM 734 C C . ASP A 1 91 ? -17.401 -8.525 29.649 1.00 98.38 91 ASP A C 1
ATOM 736 O O . ASP A 1 91 ? -16.868 -7.497 29.230 1.00 98.38 91 ASP A O 1
ATOM 740 N N . GLU A 1 92 ? -17.863 -9.466 28.821 1.00 98.50 92 GLU A N 1
ATOM 741 C CA . GLU A 1 92 ? -17.791 -9.368 27.360 1.00 98.50 92 GLU A CA 1
ATOM 742 C C . GLU A 1 92 ? -18.584 -8.158 26.844 1.00 98.50 92 GLU A C 1
ATOM 744 O O . GLU A 1 92 ? -18.096 -7.385 26.011 1.00 98.50 92 GLU A O 1
ATOM 749 N N . ALA A 1 93 ? -19.793 -7.945 27.371 1.00 98.69 93 ALA A N 1
ATOM 750 C CA . ALA A 1 93 ? -20.616 -6.795 27.019 1.00 98.69 93 ALA A CA 1
ATOM 751 C C . ALA A 1 93 ? -19.971 -5.467 27.440 1.00 98.69 93 ALA A C 1
ATOM 753 O O . ALA A 1 93 ? -20.021 -4.491 26.685 1.00 98.69 93 ALA A O 1
ATOM 754 N N . TYR A 1 94 ? -19.345 -5.428 28.621 1.00 98.62 94 TYR A N 1
ATOM 755 C CA . TYR A 1 94 ? -18.587 -4.268 29.085 1.00 98.62 94 TYR A CA 1
ATOM 756 C C . TYR A 1 94 ? -17.405 -3.971 28.161 1.00 98.62 94 TYR A C 1
ATOM 758 O O . TYR A 1 94 ? -17.266 -2.836 27.701 1.00 98.62 94 TYR A O 1
ATOM 766 N N . GLN A 1 95 ? -16.596 -4.983 27.844 1.00 98.62 95 GLN A N 1
ATOM 767 C CA . GLN A 1 95 ? -15.411 -4.821 27.006 1.00 98.62 95 GLN A CA 1
ATOM 768 C C . GLN A 1 95 ? -15.789 -4.373 25.589 1.00 98.62 95 GLN A C 1
ATOM 770 O O . GLN A 1 95 ? -15.233 -3.405 25.078 1.00 98.62 95 GLN A O 1
ATOM 775 N N . THR A 1 96 ? -16.823 -4.976 24.998 1.00 98.69 96 THR A N 1
ATOM 776 C CA . THR A 1 96 ? -17.339 -4.581 23.676 1.00 98.69 96 THR A CA 1
ATOM 777 C C . THR A 1 96 ? -17.824 -3.125 23.660 1.00 98.69 96 THR A C 1
ATOM 779 O O . THR A 1 96 ? -17.584 -2.378 22.704 1.00 98.69 96 THR A O 1
ATOM 782 N N . LEU A 1 97 ? -18.503 -2.682 24.724 1.00 98.75 97 LEU A N 1
ATOM 783 C CA . LEU A 1 97 ? -18.942 -1.292 24.859 1.00 98.75 97 LEU A CA 1
ATOM 784 C C . LEU A 1 97 ? -17.761 -0.325 25.045 1.00 98.75 97 LEU A C 1
ATOM 786 O O . LEU A 1 97 ? -17.766 0.766 24.475 1.00 98.75 97 LEU A O 1
ATOM 790 N N . LEU A 1 98 ? -16.748 -0.714 25.822 1.00 98.31 98 LEU A N 1
ATOM 791 C CA . LEU A 1 98 ? -15.520 0.057 26.020 1.00 98.31 98 LEU A CA 1
ATOM 792 C C . LEU A 1 98 ? -14.741 0.216 24.707 1.00 98.31 98 LEU A C 1
ATOM 794 O O . LEU A 1 98 ? -14.404 1.341 24.335 1.00 98.31 98 LEU A O 1
ATOM 798 N N . ASP A 1 99 ? -14.511 -0.876 23.985 1.00 98.19 99 ASP A N 1
ATOM 799 C CA . ASP A 1 99 ? -13.718 -0.877 22.754 1.00 98.19 99 ASP A CA 1
ATOM 800 C C . ASP A 1 99 ? -14.394 -0.078 21.641 1.00 98.19 99 ASP A C 1
ATOM 802 O O . ASP A 1 99 ? -13.750 0.733 20.977 1.00 98.19 99 ASP A O 1
ATOM 806 N N . SER A 1 100 ? -15.708 -0.242 21.469 1.00 98.31 100 SER A N 1
ATOM 807 C CA . SER A 1 100 ? -16.469 0.530 20.480 1.00 98.31 100 SER A CA 1
ATOM 808 C C . SER A 1 100 ? -16.549 2.021 20.825 1.00 98.31 100 SER A C 1
ATOM 810 O O . SER A 1 100 ? -16.509 2.855 19.923 1.00 98.31 100 SER A O 1
ATOM 812 N N . TYR A 1 101 ? -16.601 2.382 22.112 1.00 97.94 101 TYR A N 1
ATOM 813 C CA . TYR A 1 101 ? -16.508 3.779 22.542 1.00 97.94 101 TYR A CA 1
ATOM 814 C C . TYR A 1 101 ? -15.137 4.380 22.209 1.00 97.94 101 TYR A C 1
ATOM 816 O O . TYR A 1 101 ? -15.065 5.503 21.722 1.00 97.94 101 TYR A O 1
ATOM 824 N N . ASN A 1 102 ? -14.052 3.629 22.420 1.00 96.69 102 ASN A N 1
ATOM 825 C CA . ASN A 1 102 ? -12.688 4.081 22.120 1.00 96.69 102 ASN A CA 1
ATOM 826 C C . ASN A 1 102 ? -12.418 4.243 20.610 1.00 96.69 102 ASN A C 1
ATOM 828 O O . ASN A 1 102 ? -11.427 4.860 20.227 1.00 96.69 102 ASN A O 1
ATOM 832 N N . GLN A 1 103 ? -13.290 3.707 19.751 1.00 97.19 103 GLN A N 1
ATOM 833 C CA . GLN A 1 103 ? -13.239 3.887 18.296 1.00 97.19 103 GLN A CA 1
ATOM 834 C C . GLN A 1 103 ? -14.045 5.094 17.798 1.00 97.19 103 GLN A C 1
ATOM 836 O O . GLN A 1 103 ? -13.955 5.444 16.619 1.00 97.19 103 GLN A O 1
ATOM 841 N N . LEU A 1 104 ? -14.836 5.739 18.662 1.00 97.94 104 LEU A N 1
ATOM 842 C CA . LEU A 1 104 ? -15.561 6.945 18.287 1.00 97.94 104 LEU A CA 1
ATOM 843 C C . LEU A 1 104 ? -14.584 8.078 17.958 1.00 97.94 104 LEU A C 1
ATOM 845 O O . LEU A 1 104 ? -13.650 8.361 18.708 1.00 97.94 104 LEU A O 1
ATOM 849 N N . VAL A 1 105 ? -14.843 8.772 16.851 1.00 98.31 105 VAL A N 1
ATOM 850 C CA . VAL A 1 105 ? -14.037 9.922 16.427 1.00 98.31 105 VAL A CA 1
ATOM 851 C C . VAL A 1 105 ? -14.802 11.205 16.743 1.00 98.31 105 VAL A C 1
ATOM 853 O O . VAL A 1 105 ? -15.917 11.362 16.244 1.00 98.31 105 VAL A O 1
ATOM 856 N N . PRO A 1 106 ? -14.252 12.130 17.553 1.00 97.69 106 PRO A N 1
ATOM 857 C CA . PRO A 1 106 ? -14.905 13.403 17.853 1.00 97.69 106 PRO A CA 1
ATOM 858 C C . PRO A 1 106 ? -15.219 14.216 16.594 1.00 97.69 106 PRO A C 1
ATOM 860 O O . PRO A 1 106 ? -14.417 14.257 15.659 1.00 97.69 106 PRO A O 1
ATOM 863 N N . VAL A 1 107 ? -16.348 14.929 16.586 1.00 96.50 107 VAL A N 1
ATOM 864 C CA . VAL A 1 107 ? -16.788 15.749 15.440 1.00 96.50 107 VAL A CA 1
ATOM 865 C C . VAL A 1 107 ? -15.778 16.846 15.072 1.00 96.50 107 VAL A C 1
ATOM 867 O O . VAL A 1 107 ? -15.649 17.221 13.910 1.00 96.50 107 VAL A O 1
ATOM 870 N N . THR A 1 108 ? -14.969 17.302 16.031 1.00 96.31 108 THR A N 1
ATOM 871 C CA . THR A 1 108 ? -13.864 18.250 15.803 1.00 96.31 108 THR A CA 1
ATOM 872 C C . THR A 1 108 ? -12.758 17.703 14.893 1.00 96.31 108 THR A C 1
ATOM 874 O O . THR A 1 108 ? -11.962 18.479 14.374 1.00 96.31 108 THR A O 1
ATOM 877 N N . LYS A 1 109 ? -12.711 16.384 14.657 1.00 98.06 109 LYS A N 1
ATOM 878 C CA . LYS A 1 109 ? -11.764 15.709 13.755 1.00 98.06 109 LYS A CA 1
ATOM 879 C C . LYS A 1 109 ? -12.401 15.293 12.422 1.00 98.06 109 LYS A C 1
ATOM 881 O O . LYS A 1 109 ? -11.809 14.501 11.691 1.00 98.06 109 LYS A O 1
ATOM 886 N N . GLN A 1 110 ? -13.588 15.808 12.084 1.00 96.81 110 GLN A N 1
ATOM 887 C CA . GLN A 1 110 ? -14.333 15.423 10.876 1.00 96.81 110 GLN A CA 1
ATOM 888 C C . GLN A 1 110 ? -13.519 15.585 9.583 1.00 96.81 110 GLN A C 1
ATOM 890 O O . GLN A 1 110 ? -13.563 14.714 8.717 1.00 96.81 110 GLN A O 1
ATOM 895 N N . GLU A 1 111 ? -12.771 16.679 9.441 1.00 96.69 111 GLU A N 1
ATOM 896 C CA . GLU A 1 111 ? -11.940 16.915 8.255 1.00 96.69 111 GLU A CA 1
ATOM 897 C C . GLU A 1 111 ? -10.818 15.880 8.138 1.00 96.69 111 GLU A C 1
ATOM 899 O O . GLU A 1 111 ? -10.665 15.247 7.094 1.00 96.69 111 GLU A O 1
ATOM 904 N N . LEU A 1 112 ? -10.095 15.637 9.234 1.00 98.38 112 LEU A N 1
ATOM 905 C CA . LEU A 1 112 ? -9.047 14.621 9.291 1.00 98.38 112 LEU A CA 1
ATOM 906 C C . LEU A 1 112 ? -9.598 13.222 8.976 1.00 98.38 112 LEU A C 1
ATOM 908 O O . LEU A 1 112 ? -8.996 12.487 8.197 1.00 98.38 112 LEU A O 1
ATOM 912 N N . TYR A 1 113 ? -10.771 12.882 9.520 1.00 98.25 113 TYR A N 1
ATOM 913 C CA . TYR A 1 113 ? -11.470 11.634 9.213 1.00 98.25 113 TYR A CA 1
ATOM 914 C C . TYR A 1 113 ? -11.778 11.508 7.717 1.00 98.25 113 TYR A C 1
ATOM 916 O O . TYR A 1 113 ? -11.531 10.457 7.125 1.00 98.25 113 TYR A O 1
ATOM 924 N N . ASN A 1 114 ? -12.288 12.570 7.088 1.00 96.25 114 ASN A N 1
ATOM 925 C CA . ASN A 1 114 ? -12.587 12.565 5.656 1.00 96.25 114 ASN A CA 1
ATOM 926 C C . ASN A 1 114 ? -11.312 12.388 4.821 1.00 96.25 114 ASN A C 1
ATOM 928 O O . ASN A 1 114 ? -11.308 11.613 3.870 1.00 96.25 114 ASN A O 1
ATOM 932 N N . LEU A 1 115 ? -10.225 13.074 5.180 1.00 96.81 115 LEU A N 1
ATOM 933 C CA . LEU A 1 115 ? -8.948 12.978 4.472 1.00 96.81 115 LEU A CA 1
ATOM 934 C C . LEU A 1 115 ? -8.344 11.573 4.539 1.00 96.81 115 LEU A C 1
ATOM 936 O O . LEU A 1 115 ? -7.897 11.063 3.514 1.00 96.81 115 LEU A O 1
ATOM 940 N N . VAL A 1 116 ? -8.360 10.947 5.718 1.00 98.06 116 VAL A N 1
ATOM 941 C CA . VAL A 1 116 ? -7.847 9.585 5.921 1.00 98.06 116 VAL A CA 1
ATOM 942 C C . VAL A 1 116 ? -8.692 8.560 5.160 1.00 98.06 116 VAL A C 1
ATOM 944 O O . VAL A 1 116 ? -8.140 7.721 4.455 1.00 98.06 116 VAL A O 1
ATOM 947 N N . ASN A 1 117 ? -10.024 8.644 5.238 1.00 94.56 117 ASN A N 1
ATOM 948 C CA . ASN A 1 117 ? -10.900 7.665 4.579 1.00 94.56 117 ASN A CA 1
ATOM 949 C C . ASN A 1 117 ? -11.013 7.855 3.060 1.00 94.56 117 ASN A C 1
ATOM 951 O O . ASN A 1 117 ? -11.325 6.903 2.352 1.00 94.56 117 ASN A O 1
ATOM 955 N N . CYS A 1 118 ? -10.735 9.054 2.544 1.00 92.44 118 CYS A N 1
ATOM 9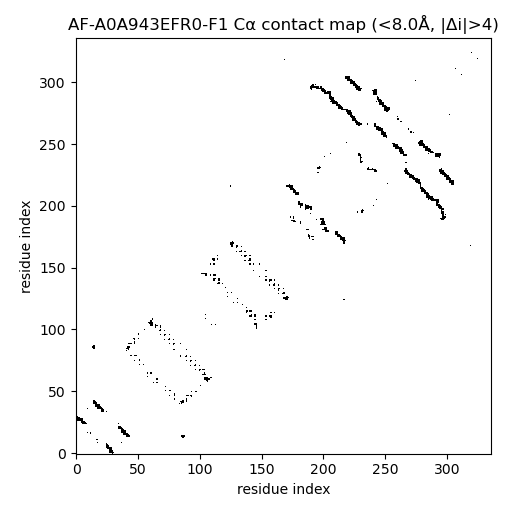56 C CA . CYS A 1 118 ? -10.662 9.328 1.105 1.00 92.44 118 CYS A CA 1
ATOM 957 C C . CYS A 1 118 ? -9.228 9.246 0.551 1.00 92.44 118 CYS A C 1
ATOM 959 O O . CYS A 1 118 ? -8.974 9.720 -0.561 1.00 92.44 118 CYS A O 1
ATOM 961 N N . ALA A 1 119 ? -8.276 8.717 1.324 1.00 94.38 119 ALA A N 1
ATOM 962 C CA . ALA A 1 119 ? -6.883 8.644 0.914 1.00 94.38 119 ALA A CA 1
ATOM 963 C C . ALA A 1 119 ? -6.675 7.681 -0.262 1.00 94.38 119 ALA A C 1
ATOM 965 O O . ALA A 1 119 ? -7.309 6.626 -0.346 1.00 94.38 119 ALA A O 1
ATOM 966 N N . ILE A 1 120 ? -5.743 8.031 -1.152 1.00 92.81 120 ILE A N 1
ATOM 967 C CA . ILE A 1 120 ? -5.295 7.149 -2.237 1.00 92.81 120 ILE A CA 1
ATOM 968 C C . ILE A 1 120 ? -4.535 5.974 -1.609 1.00 92.81 120 ILE A C 1
ATOM 970 O O . ILE A 1 120 ? -3.475 6.174 -1.023 1.00 92.81 120 ILE A O 1
ATOM 974 N N . GLN A 1 121 ? -5.085 4.762 -1.717 1.00 92.56 121 GLN A N 1
ATOM 975 C CA . GLN A 1 121 ? -4.538 3.568 -1.058 1.00 92.56 121 GLN A CA 1
ATOM 976 C C . GLN A 1 121 ? -3.439 2.884 -1.872 1.00 92.56 121 GLN A C 1
ATOM 978 O O . GLN A 1 121 ? -2.479 2.355 -1.314 1.00 92.56 121 GLN A O 1
ATOM 983 N N . GLU A 1 122 ? -3.563 2.918 -3.195 1.00 93.12 122 GLU A N 1
ATOM 984 C CA . GLU A 1 122 ? -2.666 2.220 -4.108 1.00 93.12 122 GLU A CA 1
ATOM 985 C C . GLU A 1 122 ? -1.685 3.193 -4.758 1.00 93.12 122 GLU A C 1
ATOM 987 O O . GLU A 1 122 ? -2.068 4.280 -5.192 1.00 93.12 122 GLU A O 1
ATOM 992 N N . GLN A 1 123 ? -0.415 2.786 -4.858 1.00 90.69 123 GLN A N 1
ATOM 993 C CA . GLN A 1 123 ? 0.636 3.625 -5.438 1.00 90.69 123 GLN A CA 1
ATOM 994 C C . GLN A 1 123 ? 0.344 3.989 -6.899 1.00 90.69 123 GLN A C 1
ATOM 996 O O . GLN A 1 123 ? 0.647 5.103 -7.330 1.00 90.69 123 GLN A O 1
ATOM 1001 N N . GLY A 1 124 ? -0.236 3.062 -7.667 1.00 88.44 124 GLY A N 1
ATOM 1002 C CA . GLY A 1 124 ? -0.501 3.253 -9.090 1.00 88.44 124 GLY A CA 1
ATOM 1003 C C . GLY A 1 124 ? 0.737 3.764 -9.834 1.00 88.44 124 GLY A C 1
ATOM 1004 O O . GLY A 1 124 ? 1.823 3.202 -9.719 1.00 88.44 124 GLY A O 1
ATOM 1005 N N . ASN A 1 125 ? 0.572 4.868 -10.562 1.00 85.69 125 ASN A N 1
ATOM 1006 C CA . ASN A 1 125 ? 1.634 5.480 -11.362 1.00 85.69 125 ASN A CA 1
ATOM 1007 C C . ASN A 1 125 ? 2.487 6.502 -10.591 1.00 85.69 125 ASN A C 1
ATOM 1009 O O . ASN A 1 125 ? 3.393 7.094 -11.185 1.00 85.69 125 ASN A O 1
ATOM 1013 N N . TYR A 1 126 ? 2.227 6.734 -9.301 1.00 89.31 126 TYR A N 1
ATOM 1014 C CA . TYR A 1 126 ? 3.004 7.674 -8.496 1.00 89.31 126 TYR A CA 1
ATOM 1015 C C . TYR A 1 126 ? 4.412 7.146 -8.195 1.00 89.31 126 TYR A C 1
ATOM 1017 O O . TYR A 1 126 ? 4.656 5.941 -8.086 1.00 89.31 126 TYR A O 1
ATOM 1025 N N . SER A 1 127 ? 5.364 8.068 -8.065 1.00 91.19 127 SER A N 1
ATOM 1026 C CA . SER A 1 127 ? 6.730 7.754 -7.665 1.00 91.19 127 SER A CA 1
ATOM 1027 C C . SER A 1 127 ? 6.743 7.196 -6.242 1.00 91.19 127 SER A C 1
ATOM 1029 O O . SER A 1 127 ? 6.041 7.703 -5.364 1.00 91.19 127 SER A O 1
ATOM 1031 N N . SER A 1 128 ? 7.571 6.177 -5.993 1.00 91.56 128 SER A N 1
ATOM 1032 C CA . SER A 1 128 ? 7.626 5.510 -4.684 1.00 91.56 128 SER A CA 1
ATOM 1033 C C . SER A 1 128 ? 7.912 6.490 -3.543 1.00 91.56 128 SER A C 1
ATOM 1035 O O . SER A 1 128 ? 7.312 6.386 -2.479 1.00 91.56 128 SER A O 1
ATOM 1037 N N . ASN A 1 129 ? 8.770 7.488 -3.780 1.00 93.00 129 ASN A N 1
ATOM 1038 C CA . ASN A 1 129 ? 9.122 8.489 -2.772 1.00 93.00 129 ASN A CA 1
ATOM 1039 C C . ASN A 1 129 ? 7.947 9.418 -2.432 1.00 93.00 129 ASN A C 1
ATOM 1041 O O . ASN A 1 129 ? 7.654 9.615 -1.253 1.00 93.00 129 ASN A O 1
ATOM 1045 N N . SER A 1 130 ? 7.263 9.980 -3.437 1.00 95.00 130 SER A N 1
ATOM 1046 C CA . SER A 1 130 ? 6.147 10.905 -3.182 1.00 95.00 130 SER A CA 1
ATOM 1047 C C . SER A 1 130 ? 4.941 10.186 -2.576 1.00 95.00 130 SER A C 1
ATOM 1049 O O . SER A 1 130 ? 4.319 10.693 -1.643 1.00 95.00 130 SER A O 1
ATOM 1051 N N . PHE A 1 131 ? 4.660 8.965 -3.039 1.00 97.00 131 PHE A N 1
ATOM 1052 C CA . PHE A 1 131 ? 3.571 8.156 -2.510 1.00 97.00 131 PHE A CA 1
ATOM 1053 C C . PHE A 1 131 ? 3.831 7.709 -1.067 1.00 97.00 131 PHE A C 1
ATOM 1055 O O . PHE A 1 131 ? 2.933 7.797 -0.232 1.00 97.00 131 PHE A O 1
ATOM 1062 N N . ALA A 1 132 ? 5.063 7.305 -0.734 1.00 98.00 132 ALA A N 1
ATOM 1063 C CA . ALA A 1 132 ? 5.431 6.953 0.637 1.00 98.00 132 ALA A CA 1
ATOM 1064 C C . ALA A 1 132 ? 5.302 8.146 1.598 1.00 98.00 132 ALA A C 1
ATOM 1066 O O . ALA A 1 132 ? 4.808 7.981 2.714 1.00 98.00 132 ALA A O 1
ATOM 1067 N N . ALA A 1 133 ? 5.700 9.350 1.169 1.00 97.88 133 ALA A N 1
ATOM 1068 C CA . ALA A 1 133 ? 5.526 10.565 1.964 1.00 97.88 133 ALA A CA 1
ATOM 1069 C C . ALA A 1 133 ? 4.040 10.856 2.241 1.00 97.88 133 ALA A C 1
ATOM 1071 O O . ALA A 1 133 ? 3.664 11.095 3.390 1.00 97.88 133 ALA A O 1
ATOM 1072 N N . TYR A 1 134 ? 3.191 10.756 1.213 1.00 98.12 134 TYR A N 1
ATOM 1073 C CA . TYR A 1 134 ? 1.741 10.904 1.351 1.00 98.12 134 TYR A CA 1
ATOM 1074 C C . TYR A 1 134 ? 1.137 9.854 2.293 1.00 98.12 134 TYR A C 1
ATOM 1076 O O . TYR A 1 134 ? 0.415 10.207 3.226 1.00 98.12 134 TYR A O 1
ATOM 1084 N N . GLN A 1 135 ? 1.493 8.577 2.133 1.00 98.50 135 GLN A N 1
ATOM 1085 C CA . GLN A 1 135 ? 0.982 7.512 2.998 1.00 98.50 135 GLN A CA 1
ATOM 1086 C C . GLN A 1 135 ? 1.431 7.655 4.456 1.00 98.50 135 GLN A C 1
ATOM 1088 O O . GLN A 1 135 ? 0.661 7.369 5.371 1.00 98.50 135 GLN A O 1
ATOM 1093 N N . ASN A 1 136 ? 2.640 8.160 4.701 1.00 98.50 136 ASN A N 1
ATOM 1094 C CA . ASN A 1 136 ? 3.098 8.454 6.057 1.00 98.50 136 ASN A CA 1
ATOM 1095 C C . ASN A 1 136 ? 2.281 9.593 6.702 1.00 98.50 136 ASN A C 1
ATOM 1097 O O . ASN A 1 136 ? 1.898 9.511 7.874 1.00 98.50 136 ASN A O 1
ATOM 1101 N N . ALA A 1 137 ? 1.934 10.630 5.930 1.00 98.56 137 ALA A N 1
ATOM 1102 C CA . ALA A 1 137 ? 1.045 11.691 6.400 1.00 98.56 137 ALA A CA 1
ATOM 1103 C C . ALA A 1 137 ? -0.361 11.156 6.736 1.00 98.56 137 ALA A C 1
ATOM 1105 O O . ALA A 1 137 ? -0.899 11.487 7.795 1.00 98.56 137 ALA A O 1
ATOM 1106 N N . ILE A 1 138 ? -0.924 10.277 5.896 1.00 98.62 138 ILE A N 1
ATOM 1107 C CA . ILE A 1 138 ? -2.207 9.603 6.163 1.00 98.62 138 ILE A CA 1
ATOM 1108 C C . ILE A 1 138 ? -2.130 8.735 7.424 1.00 98.62 138 ILE A C 1
ATOM 1110 O O . ILE A 1 138 ? -3.004 8.839 8.283 1.00 98.62 138 ILE A O 1
ATOM 1114 N N . ALA A 1 139 ? -1.080 7.923 7.581 1.00 98.50 139 ALA A N 1
ATOM 1115 C CA . ALA A 1 139 ? -0.889 7.070 8.754 1.00 98.50 139 ALA A CA 1
ATOM 1116 C C . ALA A 1 139 ? -0.793 7.890 10.050 1.00 98.50 139 ALA A C 1
ATOM 1118 O O . ALA A 1 139 ? -1.430 7.556 11.052 1.00 98.50 139 ALA A O 1
ATOM 1119 N N . THR A 1 140 ? -0.060 9.006 10.006 1.00 98.06 140 THR A N 1
ATOM 1120 C CA . THR A 1 140 ? 0.031 9.960 11.120 1.00 98.06 140 THR A CA 1
ATOM 1121 C C . THR A 1 140 ? -1.342 10.546 11.454 1.00 98.06 140 THR A C 1
ATOM 1123 O O . THR A 1 140 ? -1.735 10.572 12.619 1.00 98.06 140 THR A O 1
ATOM 1126 N N . GLY A 1 141 ? -2.102 10.974 10.441 1.00 98.38 141 GLY A N 1
ATOM 1127 C CA . GLY A 1 141 ? -3.460 11.483 10.621 1.00 98.38 141 GLY A CA 1
ATOM 1128 C C . GLY A 1 141 ? -4.421 10.447 11.208 1.00 98.38 141 GLY A C 1
ATOM 1129 O O . GLY A 1 141 ? -5.178 10.757 12.126 1.00 98.38 141 GLY A O 1
ATOM 1130 N N . ASN A 1 142 ? -4.347 9.202 10.739 1.00 98.19 142 ASN A N 1
ATOM 1131 C CA . ASN A 1 142 ? -5.180 8.101 11.214 1.00 98.19 142 ASN A CA 1
ATOM 1132 C C . ASN A 1 142 ? -4.953 7.807 12.706 1.00 98.19 142 ASN A C 1
ATOM 1134 O O . ASN A 1 142 ? -5.913 7.681 13.464 1.00 98.19 142 ASN A O 1
ATOM 1138 N N . ALA A 1 143 ? -3.693 7.778 13.154 1.00 97.56 143 ALA A N 1
ATOM 1139 C CA . ALA A 1 143 ? -3.347 7.565 14.563 1.00 97.56 143 ALA A CA 1
ATOM 1140 C C . ALA A 1 143 ? -3.932 8.642 15.499 1.00 97.56 143 ALA A C 1
ATOM 1142 O O . ALA A 1 143 ? -4.199 8.387 16.676 1.00 97.56 143 ALA A O 1
ATOM 1143 N N . LEU A 1 144 ? -4.160 9.853 14.983 1.00 98.06 144 LEU A N 1
ATOM 1144 C CA . LEU A 1 144 ? -4.741 10.957 15.742 1.00 98.06 144 LEU A CA 1
ATOM 1145 C C . LEU A 1 144 ? -6.271 10.913 15.826 1.00 98.06 144 LEU A C 1
ATOM 1147 O O . LEU A 1 144 ? -6.823 11.664 16.627 1.00 98.06 144 LEU A O 1
ATOM 1151 N N . LEU A 1 145 ? -6.981 10.070 15.067 1.00 98.00 145 LEU A N 1
ATOM 1152 C CA . LEU A 1 145 ? -8.453 10.058 15.067 1.00 98.00 145 LEU A CA 1
ATOM 1153 C C . LEU A 1 145 ? -9.039 9.709 16.446 1.00 98.00 145 LEU A C 1
ATOM 1155 O O . LEU A 1 145 ? -9.926 10.414 16.931 1.00 98.00 145 LEU A O 1
ATOM 1159 N N . THR A 1 146 ? -8.482 8.706 17.122 1.00 94.25 146 THR A N 1
ATOM 1160 C CA . THR A 1 146 ? -8.957 8.211 18.430 1.00 94.25 146 THR A CA 1
ATOM 1161 C C . THR A 1 146 ? -8.076 8.637 19.609 1.00 94.25 146 THR A C 1
ATOM 1163 O O . THR A 1 146 ? -8.432 8.414 20.761 1.00 94.25 146 THR A O 1
ATOM 1166 N N . THR A 1 147 ? -6.949 9.303 19.344 1.00 95.25 147 THR A N 1
ATOM 1167 C CA . THR A 1 147 ? -6.011 9.773 20.378 1.00 95.25 147 THR A CA 1
ATOM 1168 C C . THR A 1 147 ? -6.427 11.142 20.918 1.00 95.25 147 THR A C 1
ATOM 1170 O O . THR A 1 147 ? -6.739 12.044 20.135 1.00 95.25 147 THR A O 1
ATOM 1173 N N . ASP A 1 148 ? -6.416 11.331 22.239 1.00 94.12 148 ASP A N 1
ATOM 1174 C CA . ASP A 1 148 ? -6.625 12.655 22.836 1.00 94.12 148 ASP A CA 1
ATOM 1175 C C . ASP A 1 148 ? -5.444 13.583 22.510 1.00 94.12 148 ASP A C 1
ATOM 1177 O O . ASP A 1 148 ? -4.277 13.220 22.673 1.00 94.12 148 ASP A O 1
ATOM 1181 N N . THR A 1 149 ? -5.733 14.756 21.949 1.00 95.88 149 THR A N 1
ATOM 1182 C CA . THR A 1 149 ? -4.714 15.653 21.394 1.00 95.88 149 THR A CA 1
ATOM 1183 C C . THR A 1 149 ? -5.247 17.074 21.210 1.00 95.88 149 THR A C 1
ATOM 1185 O O . THR A 1 149 ? -6.433 17.345 21.394 1.00 95.88 149 THR A O 1
ATOM 1188 N N . THR A 1 150 ? -4.373 18.004 20.825 1.00 97.19 150 THR A N 1
ATOM 1189 C CA . THR A 1 150 ? -4.720 19.419 20.656 1.00 97.19 150 THR A CA 1
ATOM 1190 C C . THR A 1 150 ? -5.241 19.737 19.253 1.00 97.19 150 THR A C 1
ATOM 1192 O O . THR A 1 150 ? -4.892 19.077 18.272 1.00 97.19 150 THR A O 1
ATOM 1195 N N . ALA A 1 151 ? -6.023 20.816 19.140 1.00 96.69 151 ALA A N 1
ATOM 1196 C CA . ALA A 1 151 ? -6.460 21.363 17.852 1.00 96.69 151 ALA A CA 1
ATOM 1197 C C . ALA A 1 151 ? -5.275 21.659 16.913 1.00 96.69 151 ALA A C 1
ATOM 1199 O O . ALA A 1 151 ? -5.330 21.329 15.731 1.00 96.69 151 ALA A O 1
ATOM 1200 N N . ASP A 1 152 ? -4.166 22.180 17.445 1.00 97.88 152 ASP A N 1
ATOM 1201 C CA . ASP A 1 152 ? -2.964 22.457 16.653 1.00 97.88 152 ASP A CA 1
ATOM 1202 C C . ASP A 1 152 ? -2.327 21.185 16.079 1.00 97.88 152 ASP A C 1
ATOM 1204 O O . ASP A 1 152 ? -1.807 21.197 14.963 1.00 97.88 152 ASP A O 1
ATOM 1208 N N . ALA A 1 153 ? -2.335 20.077 16.828 1.00 98.12 153 ALA A N 1
ATOM 1209 C CA . ALA A 1 153 ? -1.822 18.802 16.333 1.00 98.12 153 ALA A CA 1
ATOM 1210 C C . ALA A 1 153 ? -2.691 18.257 15.192 1.00 98.12 153 ALA A C 1
ATOM 1212 O O . ALA A 1 153 ? -2.154 17.803 14.181 1.00 98.12 153 ALA A O 1
ATOM 1213 N N . ILE A 1 154 ? -4.016 18.373 15.324 1.00 98.12 154 ILE A N 1
ATOM 1214 C CA . ILE A 1 154 ? -4.980 18.006 14.279 1.00 98.12 154 ILE A CA 1
ATOM 1215 C C . ILE A 1 154 ? -4.748 18.859 13.025 1.00 98.12 154 ILE A C 1
ATOM 1217 O O . ILE A 1 154 ? -4.608 18.312 11.932 1.00 98.12 154 ILE A O 1
ATOM 1221 N N . GLN A 1 155 ? -4.621 20.181 13.180 1.00 98.19 155 GLN A N 1
ATOM 1222 C CA . GLN A 1 155 ? -4.413 21.095 12.056 1.00 98.19 155 GLN A CA 1
ATOM 1223 C C . GLN A 1 155 ? -3.093 20.826 11.322 1.00 98.19 155 GLN A C 1
ATOM 1225 O O . GLN A 1 155 ? -3.062 20.836 10.092 1.00 98.19 155 GLN A O 1
ATOM 1230 N N . ARG A 1 156 ? -2.007 20.534 12.052 1.00 98.50 156 ARG A N 1
ATOM 1231 C CA . ARG A 1 156 ? -0.725 20.149 11.439 1.00 98.50 156 ARG A CA 1
ATOM 1232 C C . ARG A 1 156 ? -0.834 18.856 10.635 1.00 98.50 156 ARG A C 1
ATOM 1234 O O . ARG A 1 156 ? -0.252 18.769 9.559 1.00 98.50 156 ARG A O 1
ATOM 1241 N N . ALA A 1 157 ? -1.573 17.863 11.131 1.00 98.56 157 ALA A N 1
ATOM 1242 C CA . ALA A 1 157 ? -1.783 16.616 10.399 1.00 98.56 157 ALA A CA 1
ATOM 1243 C C . ALA A 1 157 ? -2.590 16.844 9.111 1.00 98.56 157 ALA A C 1
ATOM 1245 O O . ALA A 1 157 ? -2.193 16.361 8.053 1.00 98.56 157 ALA A O 1
ATOM 1246 N N . ILE A 1 158 ? -3.664 17.638 9.184 1.00 98.12 158 ILE A N 1
ATOM 1247 C CA . ILE A 1 158 ? -4.464 18.051 8.019 1.00 98.12 158 ILE A CA 1
ATOM 1248 C C . ILE A 1 158 ? -3.579 18.755 6.981 1.00 98.12 158 ILE A C 1
ATOM 1250 O O . ILE A 1 158 ? -3.566 18.369 5.811 1.00 98.12 158 ILE A O 1
ATOM 1254 N N . GLN A 1 159 ? -2.785 19.742 7.406 1.00 98.31 159 GLN A N 1
ATOM 1255 C CA . GLN A 1 159 ? -1.886 20.479 6.520 1.00 98.31 159 GLN A CA 1
ATOM 1256 C C . GLN A 1 159 ? -0.852 19.561 5.855 1.00 98.31 159 GLN A C 1
ATOM 1258 O O . GLN A 1 159 ? -0.693 19.611 4.638 1.00 98.31 159 GLN A O 1
ATOM 1263 N N . ASN A 1 160 ? -0.208 18.678 6.621 1.00 98.56 160 ASN A N 1
ATOM 1264 C CA . ASN A 1 160 ? 0.775 17.734 6.089 1.00 98.56 160 ASN A CA 1
ATOM 1265 C C . ASN A 1 160 ? 0.161 16.798 5.031 1.00 98.56 160 ASN A C 1
ATOM 1267 O O . ASN A 1 160 ? 0.767 16.540 3.991 1.00 98.56 160 ASN A O 1
ATOM 1271 N N . ILE A 1 161 ? -1.072 16.325 5.247 1.00 98.06 161 ILE A N 1
ATOM 1272 C CA . ILE A 1 161 ? -1.796 15.517 4.255 1.00 98.06 161 ILE A CA 1
ATOM 1273 C C . ILE A 1 161 ? -2.033 16.314 2.965 1.00 98.06 161 ILE A C 1
ATOM 1275 O O . ILE A 1 161 ? -1.823 15.786 1.873 1.00 98.06 161 ILE A O 1
ATOM 1279 N N . HIS A 1 162 ? -2.443 17.580 3.059 1.00 95.88 162 HIS A N 1
ATOM 1280 C CA . HIS A 1 162 ? -2.631 18.428 1.879 1.00 95.88 162 HIS A CA 1
ATOM 1281 C C . HIS A 1 162 ? -1.322 18.704 1.133 1.00 95.88 162 HIS A C 1
ATOM 1283 O O . HIS A 1 162 ? -1.282 18.601 -0.093 1.00 95.88 162 HIS A O 1
ATOM 1289 N N . GLU A 1 163 ? -0.252 19.030 1.854 1.00 96.62 163 GLU A N 1
ATOM 1290 C CA . GLU A 1 163 ? 1.059 19.317 1.272 1.00 96.62 163 GLU A CA 1
ATOM 1291 C C . GLU A 1 163 ? 1.628 18.095 0.551 1.00 96.62 163 GLU A C 1
ATOM 1293 O O . GLU A 1 163 ? 1.974 18.180 -0.627 1.00 96.62 163 GLU A O 1
ATOM 1298 N N . THR A 1 164 ? 1.647 16.939 1.215 1.00 95.75 164 THR A N 1
ATOM 1299 C CA . THR A 1 164 ? 2.144 15.692 0.616 1.00 95.75 164 THR A CA 1
ATOM 1300 C C . THR A 1 164 ? 1.276 15.223 -0.550 1.00 95.75 164 THR A C 1
ATOM 1302 O O . THR A 1 164 ? 1.811 14.751 -1.550 1.00 95.75 164 THR A O 1
ATOM 1305 N N . ARG A 1 165 ? -0.049 15.433 -0.498 1.00 93.00 165 ARG A N 1
ATOM 1306 C CA . ARG A 1 165 ? -0.940 15.180 -1.642 1.00 93.00 165 ARG A CA 1
ATOM 1307 C C . ARG A 1 165 ? -0.591 16.053 -2.847 1.00 93.00 165 ARG A C 1
ATOM 1309 O O . ARG A 1 165 ? -0.577 15.557 -3.969 1.00 93.00 165 ARG A O 1
ATOM 1316 N N . ASN A 1 166 ? -0.303 17.335 -2.628 1.00 89.00 166 ASN A N 1
ATOM 1317 C CA . ASN A 1 166 ? 0.093 18.261 -3.694 1.00 89.00 166 ASN A CA 1
ATOM 1318 C C . ASN A 1 166 ? 1.491 17.954 -4.256 1.00 89.00 166 ASN A C 1
ATOM 1320 O O . ASN A 1 166 ? 1.793 18.339 -5.382 1.00 89.00 166 ASN A O 1
ATOM 1324 N N . GLN A 1 167 ? 2.327 17.253 -3.488 1.00 90.81 167 GLN A N 1
ATOM 1325 C CA . GLN A 1 167 ? 3.666 16.811 -3.882 1.00 90.81 167 GLN A CA 1
ATOM 1326 C C . GLN A 1 167 ? 3.688 15.416 -4.525 1.00 90.81 167 GLN A C 1
ATOM 1328 O O . GLN A 1 167 ? 4.767 14.923 -4.859 1.00 90.81 167 GLN A O 1
ATOM 1333 N N . LEU A 1 168 ? 2.532 14.770 -4.722 1.00 89.50 168 LEU A N 1
ATOM 1334 C CA . LEU A 1 168 ? 2.459 13.523 -5.479 1.00 89.50 168 LEU A CA 1
ATOM 1335 C C . LEU A 1 168 ? 2.969 13.747 -6.906 1.00 89.50 168 LEU A C 1
ATOM 1337 O O . LEU A 1 168 ? 2.403 14.520 -7.680 1.00 89.50 168 LEU A O 1
ATOM 1341 N N . THR A 1 169 ? 4.030 13.030 -7.259 1.00 87.31 169 THR A N 1
ATOM 1342 C CA . THR A 1 169 ? 4.635 13.056 -8.591 1.00 87.31 169 THR A CA 1
ATOM 1343 C C . THR A 1 169 ? 4.490 11.699 -9.241 1.00 87.31 169 THR A C 1
ATOM 1345 O O . THR A 1 169 ? 4.515 10.668 -8.570 1.00 87.31 169 THR A O 1
ATOM 1348 N N . LEU A 1 170 ? 4.333 11.680 -10.560 1.00 86.56 170 LEU A N 1
ATOM 1349 C CA . LEU A 1 170 ? 4.335 10.423 -11.291 1.00 86.56 170 LEU A CA 1
ATOM 1350 C C . LEU A 1 170 ? 5.749 9.834 -11.319 1.00 86.56 170 LEU A C 1
ATOM 1352 O O . LEU A 1 170 ? 6.751 10.546 -11.240 1.00 86.56 170 LEU A O 1
ATOM 1356 N N . SER A 1 171 ? 5.820 8.513 -11.398 1.00 86.00 171 SER A N 1
ATOM 1357 C CA . SER A 1 171 ? 7.065 7.791 -11.643 1.00 86.00 171 SER A CA 1
ATOM 1358 C C . SER A 1 171 ? 7.648 8.160 -13.011 1.00 86.00 171 SER A C 1
ATOM 1360 O O . SER A 1 171 ? 6.936 8.672 -13.885 1.00 86.00 171 SER A O 1
ATOM 1362 N N . ALA A 1 172 ? 8.948 7.906 -13.192 1.00 86.88 172 ALA A N 1
ATOM 1363 C CA . ALA A 1 172 ? 9.601 8.049 -14.488 1.00 86.88 172 ALA A CA 1
ATOM 1364 C C . ALA A 1 172 ? 8.814 7.280 -15.558 1.00 86.88 172 ALA A C 1
ATOM 1366 O O . ALA A 1 172 ? 8.331 6.176 -15.302 1.00 86.88 172 ALA A O 1
ATOM 1367 N N . PHE A 1 173 ? 8.666 7.876 -16.742 1.00 87.38 173 PHE A N 1
ATOM 1368 C CA . PHE A 1 173 ? 7.855 7.270 -17.796 1.00 87.38 173 PHE A CA 1
ATOM 1369 C C . PHE A 1 173 ? 8.441 5.938 -18.274 1.00 87.38 173 PHE A C 1
ATOM 1371 O O . PHE A 1 173 ? 7.689 5.005 -18.537 1.00 87.38 173 PHE A O 1
ATOM 1378 N N . ILE A 1 174 ? 9.774 5.852 -18.335 1.00 92.06 174 ILE A N 1
ATOM 1379 C CA . ILE A 1 174 ? 10.524 4.650 -18.700 1.00 92.06 174 ILE A CA 1
ATOM 1380 C C . ILE A 1 174 ? 11.453 4.297 -17.543 1.00 92.06 174 ILE A C 1
ATOM 1382 O O . ILE A 1 174 ? 12.173 5.153 -17.029 1.00 92.06 174 ILE A O 1
ATOM 1386 N N . VAL A 1 175 ? 11.455 3.027 -17.151 1.00 92.50 175 VAL A N 1
ATOM 1387 C CA . VAL A 1 175 ? 12.398 2.470 -16.179 1.00 92.50 175 VAL A CA 1
ATOM 1388 C C . VAL A 1 175 ? 13.175 1.344 -16.844 1.00 92.50 175 VAL A C 1
ATOM 1390 O O . VAL A 1 175 ? 12.582 0.371 -17.310 1.00 92.50 175 VAL A O 1
ATOM 1393 N N . ALA A 1 176 ? 14.500 1.470 -16.868 1.00 97.38 176 ALA A N 1
ATOM 1394 C CA . ALA A 1 176 ? 15.397 0.435 -17.364 1.00 97.38 176 ALA A CA 1
ATOM 1395 C C . ALA A 1 176 ? 15.883 -0.462 -16.211 1.00 97.38 176 ALA A C 1
ATOM 1397 O O . ALA A 1 176 ? 16.201 0.012 -15.120 1.00 97.38 176 ALA A O 1
ATOM 1398 N N . SER A 1 177 ? 15.946 -1.769 -16.451 1.00 98.12 177 SER A N 1
ATOM 1399 C CA . SER A 1 177 ? 16.415 -2.775 -15.494 1.00 98.12 177 SER A CA 1
ATOM 1400 C C . SER A 1 177 ? 17.138 -3.914 -16.208 1.00 98.12 177 SER A C 1
ATOM 1402 O O . SER A 1 177 ? 16.960 -4.129 -17.404 1.00 98.12 177 SER A O 1
ATOM 1404 N N . THR A 1 178 ? 17.976 -4.653 -15.488 1.00 98.62 178 THR A N 1
ATOM 1405 C CA . THR A 1 178 ? 18.721 -5.788 -16.040 1.00 98.62 178 THR A CA 1
ATOM 1406 C C . THR A 1 178 ? 19.048 -6.795 -14.942 1.00 98.62 178 THR A C 1
ATOM 1408 O O . THR A 1 178 ? 19.154 -6.422 -13.774 1.00 98.62 178 THR A O 1
ATOM 1411 N N . ASN A 1 179 ? 19.209 -8.067 -15.311 1.00 98.25 179 ASN A N 1
ATOM 1412 C CA . ASN A 1 179 ? 19.784 -9.099 -14.442 1.00 98.25 179 ASN A CA 1
ATOM 1413 C C . ASN A 1 179 ? 21.307 -9.256 -14.627 1.00 98.25 179 ASN A C 1
ATOM 1415 O O . ASN A 1 179 ? 21.916 -10.110 -13.982 1.00 98.25 179 ASN A O 1
ATOM 1419 N N . VAL A 1 180 ? 21.927 -8.457 -15.499 1.00 98.06 180 VAL A N 1
ATOM 1420 C CA . VAL A 1 180 ? 23.373 -8.454 -15.719 1.00 98.06 180 VAL A CA 1
ATOM 1421 C C . VAL A 1 180 ? 24.045 -7.600 -14.637 1.00 98.06 180 VAL A C 1
ATOM 1423 O O . VAL A 1 180 ? 23.681 -6.434 -14.479 1.00 98.06 180 VAL A O 1
ATOM 1426 N N . PRO A 1 181 ? 25.040 -8.126 -13.897 1.00 97.25 181 PRO A N 1
ATOM 1427 C CA . PRO A 1 181 ? 25.801 -7.329 -12.942 1.00 97.25 181 PRO A CA 1
ATOM 1428 C C . PRO A 1 181 ? 26.474 -6.134 -13.623 1.00 97.25 181 PRO A C 1
ATOM 1430 O O . PRO A 1 181 ? 27.063 -6.283 -14.690 1.00 97.25 181 PRO A O 1
ATOM 1433 N N . THR A 1 182 ? 26.420 -4.962 -13.001 1.00 97.12 182 THR A N 1
ATOM 1434 C CA . THR A 1 182 ? 27.030 -3.738 -13.537 1.00 97.12 182 THR A CA 1
ATOM 1435 C C . THR A 1 182 ? 28.530 -3.702 -13.265 1.00 97.12 182 THR A C 1
ATOM 1437 O O . THR A 1 182 ? 28.951 -3.896 -12.126 1.00 97.12 182 THR A O 1
ATOM 1440 N N . TYR A 1 183 ? 29.332 -3.373 -14.278 1.00 96.94 183 TYR A N 1
ATOM 1441 C CA . TYR A 1 183 ? 30.737 -3.030 -14.094 1.00 96.94 183 TYR A CA 1
ATOM 1442 C C . TYR A 1 183 ? 30.872 -1.572 -13.640 1.00 96.94 183 TYR A C 1
ATOM 1444 O O . TYR A 1 183 ? 30.409 -0.650 -14.312 1.00 96.94 183 TYR A O 1
ATOM 1452 N N . GLN A 1 184 ? 31.537 -1.351 -12.503 1.00 96.50 184 GLN A N 1
ATOM 1453 C CA . GLN A 1 184 ? 31.759 -0.017 -11.925 1.00 96.50 184 GLN A CA 1
ATOM 1454 C C . GLN A 1 184 ? 30.450 0.796 -11.798 1.00 96.50 184 GLN A C 1
ATOM 1456 O O . GLN A 1 184 ? 29.482 0.328 -11.205 1.00 96.50 184 GLN A O 1
ATOM 1461 N N . ASN A 1 185 ? 30.425 2.025 -12.321 1.00 94.81 185 ASN A N 1
ATOM 1462 C CA . ASN A 1 185 ? 29.282 2.936 -12.314 1.00 94.81 185 ASN A CA 1
ATOM 1463 C C . ASN A 1 185 ? 28.570 3.024 -13.679 1.00 94.81 185 ASN A C 1
ATOM 1465 O O . ASN A 1 185 ? 27.771 3.937 -13.885 1.00 94.81 185 ASN A O 1
ATOM 1469 N N . TYR A 1 186 ? 28.820 2.087 -14.600 1.00 96.31 186 TYR A N 1
ATOM 1470 C CA . TYR A 1 186 ? 28.165 2.019 -15.913 1.00 96.31 186 TYR A CA 1
ATOM 1471 C C . TYR A 1 186 ? 26.772 1.383 -15.803 1.00 96.31 186 TYR A C 1
ATOM 1473 O O . TYR A 1 186 ? 26.509 0.309 -16.340 1.00 96.31 186 TYR A O 1
ATOM 1481 N N . GLY A 1 187 ? 25.901 2.015 -15.014 1.00 97.25 187 GLY A N 1
ATOM 1482 C CA . GLY A 1 187 ? 24.575 1.509 -14.674 1.00 97.25 187 GLY A CA 1
ATOM 1483 C C . GLY A 1 187 ? 23.582 1.533 -15.833 1.00 97.25 187 GLY A C 1
ATOM 1484 O O . GLY A 1 187 ? 23.749 2.243 -16.820 1.00 97.25 187 GLY A O 1
ATOM 1485 N N . ILE A 1 188 ? 22.503 0.760 -15.682 1.00 98.00 188 ILE A N 1
ATOM 1486 C CA . ILE A 1 188 ? 21.481 0.581 -16.722 1.00 98.00 188 ILE A CA 1
ATOM 1487 C C . ILE A 1 188 ? 20.733 1.875 -17.066 1.00 98.00 188 ILE A C 1
ATOM 1489 O O . ILE A 1 188 ? 20.267 2.029 -18.189 1.00 98.00 188 ILE A O 1
ATOM 1493 N N . SER A 1 189 ? 20.673 2.839 -16.144 1.00 95.56 189 SER A N 1
ATOM 1494 C CA . SER A 1 189 ? 20.064 4.152 -16.386 1.00 95.56 189 SER A CA 1
ATOM 1495 C C . SER A 1 189 ? 20.715 4.920 -17.535 1.00 95.56 189 SER A C 1
ATOM 1497 O O . SER A 1 189 ? 20.039 5.721 -18.165 1.00 95.56 189 SER A O 1
ATOM 1499 N N . ASN A 1 190 ? 21.989 4.646 -17.834 1.00 96.12 190 ASN A N 1
ATOM 1500 C CA . ASN A 1 190 ? 22.702 5.286 -18.939 1.00 96.12 190 ASN A CA 1
ATOM 1501 C C . ASN A 1 190 ? 22.114 4.918 -20.307 1.00 96.12 190 ASN A C 1
ATOM 1503 O O . ASN A 1 190 ? 22.375 5.600 -21.274 1.00 96.12 190 ASN A O 1
ATOM 1507 N N . THR A 1 191 ? 21.321 3.847 -20.403 1.00 97.56 191 THR A N 1
ATOM 1508 C CA . THR A 1 191 ? 20.706 3.429 -21.675 1.00 97.56 191 THR A CA 1
ATOM 1509 C C . THR A 1 191 ? 19.453 4.219 -22.047 1.00 97.56 191 THR A C 1
ATOM 1511 O O . THR A 1 191 ? 18.879 3.963 -23.096 1.00 97.56 191 THR A O 1
ATOM 1514 N N . ILE A 1 192 ? 18.985 5.116 -21.179 1.00 95.75 192 ILE A N 1
ATOM 1515 C CA . ILE A 1 192 ? 17.785 5.939 -21.395 1.00 95.75 192 ILE A CA 1
ATOM 1516 C C . ILE A 1 192 ? 18.014 7.384 -20.938 1.00 95.75 192 ILE A C 1
ATOM 1518 O O . ILE A 1 192 ? 17.064 8.092 -20.602 1.00 95.75 192 ILE A O 1
ATOM 1522 N N . ASP A 1 193 ? 19.275 7.809 -20.842 1.00 92.44 193 ASP A N 1
ATOM 1523 C CA . ASP A 1 193 ? 19.633 9.163 -20.413 1.00 92.44 193 ASP A CA 1
ATOM 1524 C C . ASP A 1 193 ? 19.717 10.147 -21.596 1.00 92.44 193 ASP A C 1
ATOM 1526 O O . ASP A 1 193 ? 19.913 11.348 -21.391 1.00 92.44 193 ASP A O 1
ATOM 1530 N N . GLY A 1 194 ? 19.533 9.655 -22.830 1.00 91.38 194 GLY A N 1
ATOM 1531 C CA . GLY A 1 194 ? 19.602 10.445 -24.054 1.00 91.38 194 GLY A CA 1
ATOM 1532 C C . GLY A 1 194 ? 21.033 10.785 -24.477 1.00 91.38 194 GLY A C 1
ATOM 1533 O O . GLY A 1 194 ? 21.227 11.603 -25.382 1.00 91.38 194 GLY A O 1
ATOM 1534 N N . ASN A 1 195 ? 22.043 10.188 -23.843 1.00 90.00 195 ASN A N 1
ATOM 1535 C CA . ASN A 1 195 ? 23.447 10.443 -24.099 1.00 90.00 195 ASN A CA 1
ATOM 1536 C C . ASN A 1 195 ? 24.152 9.195 -24.640 1.00 90.00 195 ASN A C 1
ATOM 1538 O O . ASN A 1 195 ? 24.688 8.375 -23.908 1.00 90.00 195 ASN A O 1
ATOM 1542 N N . ARG A 1 196 ? 24.324 9.133 -25.963 1.00 90.31 196 ARG A N 1
ATOM 1543 C CA . ARG A 1 196 ? 25.045 8.031 -26.628 1.00 90.31 196 ARG A CA 1
ATOM 1544 C C . ARG A 1 196 ? 26.518 7.868 -26.207 1.00 90.31 196 ARG A C 1
ATOM 1546 O O . ARG A 1 196 ? 27.144 6.894 -26.610 1.00 90.31 196 ARG A O 1
ATOM 1553 N N . GLN A 1 197 ? 27.097 8.805 -25.454 1.00 89.88 197 GLN A N 1
ATOM 1554 C CA . GLN A 1 197 ? 28.472 8.702 -24.948 1.00 89.88 197 GLN A CA 1
ATOM 1555 C C . GLN A 1 197 ? 28.564 7.955 -23.610 1.00 89.88 197 GLN A C 1
ATOM 1557 O O . GLN A 1 197 ? 29.635 7.442 -23.272 1.00 89.88 197 GLN A O 1
ATOM 1562 N N . THR A 1 198 ? 27.475 7.885 -22.840 1.00 93.81 198 THR A N 1
ATOM 1563 C CA . THR A 1 198 ? 27.396 7.033 -21.648 1.00 93.81 198 THR A CA 1
ATOM 1564 C C . THR A 1 198 ? 27.000 5.618 -22.070 1.00 93.81 198 THR A C 1
ATOM 1566 O O . THR A 1 198 ? 26.715 5.342 -23.237 1.00 93.81 198 THR A O 1
ATOM 1569 N N . LYS A 1 199 ? 27.120 4.669 -21.138 1.00 95.31 199 LYS A N 1
ATOM 1570 C CA . LYS A 1 199 ? 26.809 3.262 -21.396 1.00 95.31 199 LYS A CA 1
ATOM 1571 C C . LYS A 1 199 ? 26.425 2.508 -20.147 1.00 95.31 199 LYS A C 1
ATOM 1573 O O . LYS A 1 199 ? 26.947 2.782 -19.064 1.00 95.31 199 LYS A O 1
ATOM 1578 N N . PHE A 1 200 ? 25.591 1.500 -20.334 1.00 97.81 200 PHE A N 1
ATOM 1579 C CA . PHE A 1 200 ? 25.629 0.307 -19.515 1.00 97.81 200 PHE A CA 1
ATOM 1580 C C . PHE A 1 200 ? 26.812 -0.573 -19.935 1.00 97.81 200 PHE A C 1
ATOM 1582 O O . PHE A 1 200 ? 27.036 -0.775 -21.130 1.00 97.81 200 PHE A O 1
ATOM 1589 N N . TRP A 1 201 ? 27.534 -1.140 -18.969 1.00 97.25 201 TRP A N 1
ATOM 1590 C CA . TRP A 1 201 ? 28.563 -2.147 -19.232 1.00 97.25 201 TRP A CA 1
ATOM 1591 C C . TRP A 1 201 ? 28.468 -3.273 -18.203 1.00 97.25 201 TRP A C 1
ATOM 1593 O O . TRP A 1 201 ? 28.573 -3.039 -16.997 1.00 97.25 201 TRP A O 1
ATOM 1603 N N . GLY A 1 202 ? 28.233 -4.494 -18.677 1.00 97.12 202 GLY A N 1
ATOM 1604 C CA . GLY A 1 202 ? 28.090 -5.668 -17.824 1.00 97.12 202 GLY A CA 1
ATOM 1605 C C . GLY A 1 202 ? 29.426 -6.158 -17.270 1.00 97.12 202 GLY A C 1
ATOM 1606 O O . GLY A 1 202 ? 30.444 -6.098 -17.944 1.00 97.12 202 GLY A O 1
ATOM 1607 N N . GLN A 1 203 ? 29.419 -6.706 -16.057 1.00 96.44 203 GLN A N 1
ATOM 1608 C CA . GLN A 1 203 ? 30.561 -7.347 -15.395 1.00 96.44 203 GLN A CA 1
ATOM 1609 C C . GLN A 1 203 ? 30.501 -8.877 -15.544 1.00 96.44 203 GLN A C 1
ATOM 1611 O O . GLN A 1 203 ? 30.747 -9.637 -14.606 1.00 96.44 203 GLN A O 1
ATOM 1616 N N . SER A 1 204 ? 30.099 -9.355 -16.716 1.00 96.19 204 SER A N 1
ATOM 1617 C CA . SER A 1 204 ? 30.009 -10.785 -17.007 1.00 96.19 204 SER A CA 1
ATOM 1618 C C . SER A 1 204 ? 30.036 -11.033 -18.504 1.00 96.19 204 SER A C 1
ATOM 1620 O O . SER A 1 204 ? 29.589 -10.189 -19.279 1.00 96.19 204 SER A O 1
ATOM 1622 N N . THR A 1 205 ? 30.462 -12.233 -18.897 1.00 97.19 205 THR A N 1
ATOM 1623 C CA . THR A 1 205 ? 30.248 -12.735 -20.257 1.00 97.19 205 THR A CA 1
ATOM 1624 C C . THR A 1 205 ? 28.758 -12.776 -20.599 1.00 97.19 205 THR A C 1
ATOM 1626 O O . THR A 1 205 ? 27.900 -12.858 -19.711 1.00 97.19 205 THR A O 1
ATOM 1629 N N . GLN A 1 206 ? 28.458 -12.724 -21.895 1.00 97.69 206 GLN A N 1
ATOM 1630 C CA . GLN A 1 206 ? 27.099 -12.860 -22.409 1.00 97.69 206 GLN A CA 1
ATOM 1631 C C . GLN A 1 206 ? 26.649 -14.317 -22.286 1.00 97.69 206 GLN A C 1
ATOM 1633 O O . GLN A 1 206 ? 27.351 -15.225 -22.740 1.00 97.69 206 GLN A O 1
ATOM 1638 N N . ASN A 1 207 ? 25.490 -14.539 -21.669 1.00 97.69 207 ASN A N 1
ATOM 1639 C CA . ASN A 1 207 ? 24.886 -15.858 -21.505 1.00 97.69 207 ASN A CA 1
ATOM 1640 C C . ASN A 1 207 ? 23.382 -15.800 -21.811 1.00 97.69 207 ASN A C 1
ATOM 1642 O O . ASN A 1 207 ? 22.729 -14.839 -21.392 1.00 97.69 207 ASN A O 1
ATOM 1646 N N . PRO A 1 208 ? 22.816 -16.827 -22.475 1.00 98.44 208 PRO A N 1
ATOM 1647 C CA . PRO A 1 208 ? 21.385 -16.895 -22.734 1.00 98.44 208 PRO A CA 1
ATOM 1648 C C . PRO A 1 208 ? 20.536 -16.671 -21.475 1.00 98.44 208 PRO A C 1
ATOM 1650 O O . PRO A 1 208 ? 20.823 -17.235 -20.417 1.00 98.44 208 PRO A O 1
ATOM 1653 N N . GLY A 1 209 ? 19.496 -15.842 -21.591 1.00 97.69 209 GLY A N 1
ATOM 1654 C CA . GLY A 1 209 ? 18.601 -15.467 -20.486 1.00 97.69 209 GLY A CA 1
ATOM 1655 C C . GLY A 1 209 ? 19.032 -14.225 -19.691 1.00 97.69 209 GLY A C 1
ATOM 1656 O O . GLY A 1 209 ? 18.300 -13.762 -18.812 1.00 97.69 209 GLY A O 1
ATOM 1657 N N . GLN A 1 210 ? 20.194 -13.642 -19.992 1.00 98.62 210 GLN A N 1
ATOM 1658 C CA . GLN A 1 210 ? 20.499 -12.273 -19.577 1.00 98.62 210 GLN A CA 1
ATOM 1659 C C . GLN A 1 210 ? 19.631 -11.278 -20.355 1.00 98.62 210 GLN A C 1
ATOM 1661 O O . GLN A 1 210 ? 19.398 -11.470 -21.546 1.00 98.62 210 GLN A O 1
ATOM 1666 N N . TYR A 1 211 ? 19.157 -10.213 -19.709 1.00 98.56 211 TYR A N 1
ATOM 1667 C CA . TYR A 1 211 ? 18.236 -9.275 -20.348 1.00 98.56 211 TYR A CA 1
ATOM 1668 C C . TYR A 1 211 ? 18.429 -7.818 -19.937 1.00 98.56 211 TYR A C 1
ATOM 1670 O O . TYR A 1 211 ? 18.916 -7.509 -18.850 1.00 98.56 211 TYR A O 1
ATOM 1678 N N . PHE A 1 212 ? 17.929 -6.929 -20.790 1.00 98.62 212 PHE A N 1
ATOM 1679 C CA . PHE A 1 212 ? 17.722 -5.505 -20.543 1.00 98.62 212 PHE A CA 1
ATOM 1680 C C . PHE A 1 212 ? 16.245 -5.198 -20.765 1.00 98.62 212 PHE A C 1
ATOM 1682 O O . PHE A 1 212 ? 15.738 -5.396 -21.866 1.00 98.62 212 PHE A O 1
ATOM 1689 N N . LEU A 1 213 ? 15.542 -4.784 -19.716 1.00 98.75 213 LEU A N 1
ATOM 1690 C CA . LEU A 1 213 ? 14.097 -4.581 -19.706 1.00 98.75 213 LEU A CA 1
ATOM 1691 C C . LEU A 1 213 ? 13.774 -3.105 -19.488 1.00 98.75 213 LEU A C 1
ATOM 1693 O O . LEU A 1 213 ? 14.132 -2.534 -18.458 1.00 98.75 213 LEU A O 1
ATOM 1697 N N . TYR A 1 214 ? 13.024 -2.540 -20.423 1.00 98.44 214 TYR A N 1
ATOM 1698 C CA . TYR A 1 214 ? 12.488 -1.188 -20.394 1.00 98.44 214 TYR A CA 1
ATOM 1699 C C . TYR A 1 214 ? 10.989 -1.270 -20.137 1.00 98.44 214 TYR A C 1
ATOM 1701 O O . TYR A 1 214 ? 10.241 -1.849 -20.926 1.00 98.44 214 TYR A O 1
ATOM 1709 N N . THR A 1 215 ? 10.562 -0.731 -19.000 1.00 96.69 215 THR A N 1
ATOM 1710 C CA . THR A 1 215 ? 9.162 -0.727 -18.573 1.00 96.69 215 THR A CA 1
ATOM 1711 C C . THR A 1 215 ? 8.592 0.669 -18.718 1.00 96.69 215 THR A C 1
ATOM 1713 O O . THR A 1 215 ? 9.128 1.616 -18.142 1.00 96.69 215 THR A O 1
ATOM 1716 N N . PHE A 1 216 ? 7.491 0.778 -19.450 1.00 94.19 216 PHE A N 1
ATOM 1717 C CA . PHE A 1 216 ? 6.718 2.001 -19.576 1.00 94.19 216 PHE A CA 1
ATOM 1718 C C . PHE A 1 216 ? 5.682 2.072 -18.456 1.00 94.19 216 PHE A C 1
ATOM 1720 O O . PHE A 1 216 ? 5.062 1.073 -18.077 1.00 94.19 216 PHE A O 1
ATOM 1727 N N . ARG A 1 217 ? 5.480 3.268 -17.906 1.00 90.12 217 ARG A N 1
ATOM 1728 C CA . ARG A 1 217 ? 4.512 3.505 -16.827 1.00 90.12 217 ARG A CA 1
ATOM 1729 C C . ARG A 1 217 ? 3.077 3.159 -17.252 1.00 90.12 217 ARG A C 1
ATOM 1731 O O . ARG A 1 217 ? 2.298 2.630 -16.461 1.00 90.12 217 ARG A O 1
ATOM 1738 N N . GLU A 1 218 ? 2.755 3.390 -18.519 1.00 88.44 218 GLU A N 1
ATOM 1739 C CA . GLU A 1 218 ? 1.460 3.129 -19.154 1.00 88.44 218 GLU A CA 1
ATOM 1740 C C . GLU A 1 218 ? 1.647 2.493 -20.540 1.00 88.44 218 GLU A C 1
ATOM 1742 O O . GLU A 1 218 ? 2.757 2.493 -21.073 1.00 88.44 218 GLU A O 1
ATOM 1747 N N . SER A 1 219 ? 0.582 1.907 -21.096 1.00 92.12 219 SER A N 1
ATOM 1748 C CA . SER A 1 219 ? 0.634 1.266 -22.413 1.00 92.12 219 SER A CA 1
ATOM 1749 C C . SER A 1 219 ? 0.853 2.298 -23.519 1.00 92.12 219 SER A C 1
ATOM 1751 O O . SER A 1 219 ? 0.251 3.376 -23.542 1.00 92.12 219 SER A O 1
ATOM 1753 N N . ILE A 1 220 ? 1.719 1.940 -24.456 1.00 93.06 220 ILE A N 1
ATOM 1754 C CA . ILE A 1 220 ? 2.129 2.764 -25.584 1.00 93.06 220 ILE A CA 1
ATOM 1755 C C . ILE A 1 220 ? 1.832 2.053 -26.902 1.00 93.06 220 ILE A C 1
ATOM 1757 O O . ILE A 1 220 ? 1.854 0.827 -26.974 1.00 93.06 220 ILE A O 1
ATOM 1761 N N . ALA A 1 221 ? 1.599 2.823 -27.960 1.00 94.75 221 ALA A N 1
ATOM 1762 C CA . ALA A 1 221 ? 1.629 2.344 -29.334 1.00 94.75 221 ALA A CA 1
ATOM 1763 C C . ALA A 1 221 ? 3.055 2.531 -29.865 1.00 94.75 221 ALA A C 1
ATOM 1765 O O . ALA A 1 221 ? 3.430 3.622 -30.300 1.00 94.75 221 ALA A O 1
ATOM 1766 N N . LEU A 1 222 ? 3.868 1.480 -29.765 1.00 96.31 222 LEU A N 1
ATOM 1767 C CA . LEU A 1 222 ? 5.281 1.496 -30.122 1.00 96.31 222 LEU A CA 1
ATOM 1768 C C . LEU A 1 222 ? 5.458 1.467 -31.644 1.00 96.31 222 LEU A C 1
ATOM 1770 O O . LEU A 1 222 ? 5.014 0.543 -32.328 1.00 96.31 222 LEU A O 1
ATOM 1774 N N . LYS A 1 223 ? 6.138 2.481 -32.174 1.00 96.25 223 LYS A N 1
ATOM 1775 C CA . LYS A 1 223 ? 6.410 2.652 -33.606 1.00 96.25 223 LYS A CA 1
ATOM 1776 C C . LYS A 1 223 ? 7.800 2.177 -33.972 1.00 96.25 223 LYS A C 1
ATOM 1778 O O . LYS A 1 223 ? 7.940 1.459 -34.957 1.00 96.25 223 LYS A O 1
ATOM 1783 N N . GLN A 1 224 ? 8.795 2.553 -33.175 1.00 97.44 224 GLN A N 1
ATOM 1784 C CA . GLN A 1 224 ? 10.194 2.274 -33.470 1.00 97.44 224 GLN A CA 1
ATOM 1785 C C . GLN A 1 224 ? 11.005 2.063 -32.193 1.00 97.44 224 GLN A C 1
ATOM 1787 O O . GLN A 1 224 ? 10.763 2.719 -31.177 1.00 97.44 224 GLN A O 1
ATOM 1792 N N . ILE A 1 225 ? 11.989 1.169 -32.271 1.00 98.25 225 ILE A N 1
ATOM 1793 C CA . ILE A 1 225 ? 13.045 0.992 -31.272 1.00 98.25 225 ILE A CA 1
ATOM 1794 C C . ILE A 1 225 ? 14.377 1.294 -31.959 1.00 98.25 225 ILE A C 1
ATOM 1796 O O . ILE A 1 225 ? 14.657 0.736 -33.019 1.00 98.25 225 ILE A O 1
ATOM 1800 N N . ALA A 1 226 ? 15.205 2.138 -31.351 1.00 97.38 226 ALA A N 1
ATOM 1801 C CA . ALA A 1 226 ? 16.579 2.372 -31.778 1.00 97.38 226 ALA A CA 1
ATOM 1802 C C . ALA A 1 226 ? 17.536 1.939 -30.664 1.00 97.38 226 ALA A C 1
ATOM 1804 O O . ALA A 1 226 ? 17.386 2.375 -29.527 1.00 97.38 226 ALA A O 1
ATOM 1805 N N . ILE A 1 227 ? 18.508 1.087 -30.985 1.00 97.44 227 ILE A N 1
ATOM 1806 C CA . ILE A 1 227 ? 19.506 0.555 -30.052 1.00 97.44 227 ILE A CA 1
ATOM 1807 C C . ILE A 1 227 ? 20.887 0.988 -30.537 1.00 97.44 227 ILE A C 1
ATOM 1809 O O . ILE A 1 227 ? 21.267 0.684 -31.666 1.00 97.44 227 ILE A O 1
ATOM 1813 N N . ALA A 1 228 ? 21.638 1.667 -29.675 1.00 95.31 228 ALA A N 1
ATOM 1814 C CA . ALA A 1 228 ? 23.018 2.067 -29.910 1.00 95.31 228 ALA A CA 1
ATOM 1815 C C . ALA A 1 228 ? 23.965 1.292 -28.985 1.00 95.31 228 ALA A C 1
ATOM 1817 O O . ALA A 1 228 ? 23.732 1.196 -27.776 1.00 95.31 228 ALA A O 1
ATOM 1818 N N . SER A 1 229 ? 25.056 0.763 -29.539 1.00 93.56 229 SER A N 1
ATOM 1819 C CA . SER A 1 229 ? 26.070 0.014 -28.799 1.00 93.56 229 SER A CA 1
ATOM 1820 C C . SER A 1 229 ? 27.489 0.283 -29.310 1.00 93.56 229 SER A C 1
ATOM 1822 O O . SER A 1 229 ? 27.717 0.567 -30.485 1.00 93.56 229 SER A O 1
ATOM 1824 N N . GLY A 1 230 ? 28.472 0.187 -28.416 1.00 90.06 230 GLY A N 1
ATOM 1825 C CA . GLY A 1 230 ? 29.886 0.349 -28.751 1.00 90.06 230 GLY A CA 1
ATOM 1826 C C . GLY A 1 230 ? 30.320 1.786 -29.048 1.00 90.06 230 GLY A C 1
ATOM 1827 O O . GLY A 1 230 ? 31.367 1.973 -29.663 1.00 90.06 230 GLY A O 1
ATOM 1828 N N . TYR A 1 231 ? 29.557 2.791 -28.612 1.00 89.12 231 TYR A N 1
ATOM 1829 C CA . TYR A 1 231 ? 29.977 4.190 -28.689 1.00 89.12 231 TYR A CA 1
ATOM 1830 C C . TYR A 1 231 ? 30.883 4.565 -27.506 1.00 89.12 231 TYR A C 1
ATOM 1832 O O . TYR A 1 231 ? 30.698 4.124 -26.366 1.00 89.12 231 TYR A O 1
ATOM 1840 N N . ASP A 1 232 ? 31.860 5.421 -27.776 1.00 84.19 232 ASP A N 1
ATOM 1841 C CA . ASP A 1 232 ? 32.660 6.128 -26.785 1.00 84.19 232 ASP A CA 1
ATOM 1842 C C . ASP A 1 232 ? 32.809 7.617 -27.157 1.00 84.19 232 ASP A C 1
ATOM 1844 O O . ASP A 1 232 ? 32.142 8.131 -28.059 1.00 84.19 232 ASP A O 1
ATOM 1848 N N . ASN A 1 233 ? 33.684 8.337 -26.450 1.00 83.44 233 ASN A N 1
ATOM 1849 C CA . ASN A 1 233 ? 33.918 9.767 -26.678 1.00 83.44 233 ASN A CA 1
ATOM 1850 C C . ASN A 1 233 ? 34.441 10.099 -28.092 1.00 83.44 233 ASN A C 1
ATOM 1852 O O . ASN A 1 233 ? 34.380 11.259 -28.497 1.00 83.44 233 ASN A O 1
ATOM 1856 N N . ASN A 1 234 ? 34.951 9.112 -28.832 1.00 84.50 234 ASN A N 1
ATOM 1857 C CA . ASN A 1 234 ? 35.503 9.240 -30.179 1.00 84.50 234 ASN A CA 1
ATOM 1858 C C . ASN A 1 234 ? 34.576 8.660 -31.266 1.00 84.50 234 ASN A C 1
ATOM 1860 O O . ASN A 1 234 ? 34.959 8.644 -32.437 1.00 84.50 234 ASN A O 1
ATOM 1864 N N . GLY A 1 235 ? 33.367 8.212 -30.911 1.00 84.12 235 GLY A N 1
ATOM 1865 C CA . GLY A 1 235 ? 32.406 7.613 -31.838 1.00 84.12 235 GLY A CA 1
ATOM 1866 C C . GLY A 1 235 ? 32.301 6.098 -31.677 1.00 84.12 235 GLY A C 1
ATOM 1867 O O . GLY A 1 235 ? 32.364 5.587 -30.564 1.00 84.12 235 GLY A O 1
ATOM 1868 N N . VAL A 1 236 ? 32.077 5.383 -32.779 1.00 85.25 236 VAL A N 1
ATOM 1869 C CA . VAL A 1 236 ? 31.922 3.921 -32.771 1.00 85.25 236 VAL A CA 1
ATOM 1870 C C . VAL A 1 236 ? 33.282 3.245 -32.594 1.00 85.25 236 VAL A C 1
ATOM 1872 O O . VAL A 1 236 ? 34.222 3.518 -33.340 1.00 85.25 236 VAL A O 1
ATOM 1875 N N . SER A 1 237 ? 33.375 2.339 -31.623 1.00 85.19 237 SER A N 1
ATOM 1876 C CA . SER A 1 237 ? 34.551 1.515 -31.361 1.00 85.19 237 SER A CA 1
ATOM 1877 C C . SER A 1 237 ? 34.287 0.065 -31.763 1.00 85.19 237 SER A C 1
ATOM 1879 O O . SER A 1 237 ? 33.586 -0.676 -31.075 1.00 85.19 237 SER A O 1
ATOM 1881 N N . GLU A 1 238 ? 34.914 -0.368 -32.858 1.00 82.56 238 GLU A N 1
ATOM 1882 C CA . GLU A 1 238 ? 34.806 -1.734 -33.406 1.00 82.56 238 GLU A CA 1
ATOM 1883 C C . GLU A 1 238 ? 35.297 -2.824 -32.431 1.00 82.56 238 GLU A C 1
ATOM 1885 O O . GLU A 1 238 ? 34.917 -3.991 -32.528 1.00 82.56 238 GLU A O 1
ATOM 1890 N N . ASN A 1 239 ? 36.130 -2.444 -31.455 1.00 82.19 239 ASN A N 1
ATOM 1891 C CA . ASN A 1 239 ? 36.664 -3.338 -30.423 1.00 82.19 239 ASN A CA 1
ATOM 1892 C C . ASN A 1 239 ? 35.824 -3.338 -29.135 1.00 82.19 239 ASN A C 1
ATOM 1894 O O . ASN A 1 239 ? 36.266 -3.872 -28.119 1.00 82.19 239 ASN A O 1
ATOM 1898 N N . ALA A 1 240 ? 34.652 -2.698 -29.135 1.00 82.69 240 ALA A N 1
ATOM 1899 C CA . ALA A 1 240 ? 33.809 -2.631 -27.955 1.00 82.69 240 ALA A CA 1
ATOM 1900 C C . ALA A 1 240 ? 33.128 -3.973 -27.622 1.00 82.69 240 ALA A C 1
ATOM 1902 O O . ALA A 1 240 ? 32.857 -4.827 -28.471 1.00 82.69 240 ALA A O 1
ATOM 1903 N N . ASP A 1 241 ? 32.773 -4.100 -26.348 1.00 86.69 241 ASP A N 1
ATOM 1904 C CA . ASP A 1 241 ? 32.000 -5.193 -25.759 1.00 86.69 241 ASP A CA 1
ATOM 1905 C C . ASP A 1 241 ? 30.500 -5.108 -26.127 1.00 86.69 241 ASP A C 1
ATOM 1907 O O . ASP A 1 241 ? 29.642 -4.971 -25.267 1.00 86.69 241 ASP A O 1
ATOM 1911 N N . TYR A 1 242 ? 30.140 -5.098 -27.412 1.00 89.31 242 TYR A N 1
ATOM 1912 C CA . TYR A 1 242 ? 28.727 -5.069 -27.830 1.00 89.31 242 TYR A CA 1
ATOM 1913 C C . TYR A 1 242 ? 28.056 -6.458 -27.787 1.00 89.31 242 TYR A C 1
ATOM 1915 O O . TYR A 1 242 ? 28.705 -7.513 -27.786 1.00 89.31 242 TYR A O 1
ATOM 1923 N N . ILE A 1 243 ? 26.726 -6.480 -27.734 1.00 95.50 243 ILE A N 1
ATOM 1924 C CA . ILE A 1 243 ? 25.943 -7.724 -27.698 1.00 95.50 243 ILE A CA 1
ATOM 1925 C C . ILE A 1 243 ? 26.104 -8.486 -29.024 1.00 95.50 243 ILE A C 1
ATOM 1927 O O . ILE A 1 243 ? 26.050 -7.882 -30.092 1.00 95.50 243 ILE A O 1
ATOM 1931 N N . ARG A 1 244 ? 26.337 -9.804 -28.958 1.00 94.56 244 ARG A N 1
ATOM 1932 C CA . ARG A 1 244 ? 26.614 -10.652 -30.134 1.00 94.56 244 ARG A CA 1
ATOM 1933 C C . ARG A 1 244 ? 25.417 -11.459 -30.632 1.00 94.56 244 ARG A C 1
ATOM 1935 O O . ARG A 1 244 ? 25.406 -11.810 -31.802 1.00 94.56 244 ARG A O 1
ATOM 1942 N N . GLY A 1 245 ? 24.425 -11.703 -29.781 1.00 96.88 245 GLY A N 1
ATOM 1943 C CA . GLY A 1 245 ? 23.193 -12.385 -30.167 1.00 96.88 245 GLY A CA 1
ATOM 1944 C C . GLY A 1 245 ? 22.103 -12.192 -29.121 1.00 96.88 245 GLY A C 1
ATOM 1945 O O . GLY A 1 245 ? 22.219 -12.677 -27.992 1.00 96.88 245 GLY A O 1
ATOM 1946 N N . ALA A 1 246 ? 21.061 -11.453 -29.487 1.00 98.25 246 ALA A N 1
ATOM 1947 C CA . ALA A 1 246 ? 19.895 -11.199 -28.656 1.00 98.25 246 ALA A CA 1
ATOM 1948 C C . ALA A 1 246 ? 18.623 -11.042 -29.494 1.00 98.25 246 ALA A C 1
ATOM 1950 O O . ALA A 1 246 ? 18.655 -10.505 -30.602 1.00 98.25 246 ALA A O 1
ATOM 1951 N N . ASP A 1 247 ? 17.493 -11.445 -28.922 1.00 98.56 247 ASP A N 1
ATOM 1952 C CA . ASP A 1 247 ? 16.174 -11.116 -29.452 1.00 98.56 247 ASP A CA 1
ATOM 1953 C C . ASP A 1 247 ? 15.678 -9.805 -28.822 1.00 98.56 247 ASP A C 1
ATOM 1955 O O . ASP A 1 247 ? 15.831 -9.566 -27.621 1.00 98.56 247 ASP A O 1
ATOM 1959 N N . VAL A 1 248 ? 15.051 -8.957 -29.637 1.00 98.50 248 VAL A N 1
ATOM 1960 C CA . VAL A 1 248 ? 14.314 -7.777 -29.176 1.00 98.50 248 VAL A CA 1
ATOM 1961 C C . VAL A 1 248 ? 12.839 -8.143 -29.121 1.00 98.50 248 VAL A C 1
ATOM 1963 O O . VAL A 1 248 ? 12.240 -8.537 -30.124 1.00 98.50 248 VAL A O 1
ATOM 1966 N N . LEU A 1 249 ? 12.267 -8.044 -27.928 1.00 98.69 249 LEU A N 1
ATOM 1967 C CA . LEU A 1 249 ? 10.953 -8.551 -27.569 1.00 98.69 249 LEU A CA 1
ATOM 1968 C C . LEU A 1 249 ? 10.078 -7.412 -27.042 1.00 98.69 249 LEU A C 1
ATOM 1970 O O . LEU A 1 249 ? 10.561 -6.528 -26.334 1.00 98.69 249 LEU A O 1
ATOM 1974 N N . VAL A 1 250 ? 8.781 -7.463 -27.325 1.00 98.50 250 VAL A N 1
ATOM 1975 C CA . VAL A 1 250 ? 7.785 -6.520 -26.798 1.00 98.50 250 VAL A CA 1
ATOM 1976 C C . VAL A 1 250 ? 6.646 -7.270 -26.121 1.00 98.50 250 VAL A C 1
ATOM 1978 O O . VAL A 1 250 ? 6.344 -8.411 -26.478 1.00 98.50 250 VAL A O 1
ATOM 1981 N N . SER A 1 251 ? 6.028 -6.647 -25.122 1.00 98.44 251 SER A N 1
ATOM 1982 C CA . SER A 1 251 ? 4.885 -7.208 -24.401 1.00 98.44 251 SER A CA 1
ATOM 1983 C C . SER A 1 251 ? 4.022 -6.101 -23.802 1.00 98.44 251 SER A C 1
ATOM 1985 O O . SER A 1 251 ? 4.540 -5.055 -23.410 1.00 98.44 251 SER A O 1
ATOM 1987 N N . ASN A 1 252 ? 2.713 -6.328 -23.688 1.00 96.56 252 ASN A N 1
ATOM 1988 C CA . ASN A 1 252 ? 1.803 -5.450 -22.942 1.00 96.56 252 ASN A CA 1
ATOM 1989 C C . ASN A 1 252 ? 1.538 -5.959 -21.511 1.00 96.56 252 ASN A C 1
ATOM 1991 O O . ASN A 1 252 ? 1.305 -5.162 -20.608 1.00 96.56 252 ASN A O 1
ATOM 1995 N N . ASP A 1 253 ? 1.611 -7.276 -21.289 1.00 96.38 253 ASP A N 1
ATOM 1996 C CA . ASP A 1 253 ? 1.277 -7.932 -20.014 1.00 96.38 253 ASP A CA 1
ATOM 1997 C C . ASP A 1 253 ? 2.514 -8.380 -19.204 1.00 96.38 253 ASP A C 1
ATOM 1999 O O . ASP A 1 253 ? 2.391 -8.766 -18.044 1.00 96.38 253 ASP A O 1
ATOM 2003 N N . GLY A 1 254 ? 3.709 -8.332 -19.804 1.00 96.44 254 GLY A N 1
ATOM 2004 C CA . GLY A 1 254 ? 4.975 -8.755 -19.201 1.00 96.44 254 GLY A CA 1
ATOM 2005 C C . GLY A 1 254 ? 5.214 -10.272 -19.204 1.00 96.44 254 GLY A C 1
ATOM 2006 O O . GLY A 1 254 ? 6.248 -10.729 -18.714 1.00 96.44 254 GLY A O 1
ATOM 2007 N N . THR A 1 255 ? 4.300 -11.066 -19.767 1.00 97.00 255 THR A N 1
ATOM 2008 C CA . THR A 1 255 ? 4.352 -12.541 -19.782 1.00 97.00 255 THR A CA 1
ATOM 2009 C C . THR A 1 255 ? 4.288 -13.133 -21.189 1.00 97.00 255 THR A C 1
ATOM 2011 O O . THR A 1 255 ? 4.990 -14.101 -21.480 1.00 97.00 255 THR A O 1
ATOM 2014 N N . SER A 1 256 ? 3.514 -12.518 -22.080 1.00 97.69 256 SER A N 1
ATOM 2015 C CA . SER A 1 256 ? 3.369 -12.873 -23.485 1.00 97.69 256 SER A CA 1
ATOM 2016 C C . SER A 1 256 ? 4.300 -11.987 -24.305 1.00 97.69 256 SER A C 1
ATOM 2018 O O . SER A 1 256 ? 4.093 -10.775 -24.386 1.00 97.69 256 SER A O 1
ATOM 2020 N N . TRP A 1 257 ? 5.344 -12.575 -24.891 1.00 98.38 257 TRP A N 1
ATOM 2021 C CA . TRP A 1 257 ? 6.402 -11.835 -25.582 1.00 98.38 257 TRP A CA 1
ATOM 2022 C C . TRP A 1 257 ? 6.370 -12.078 -27.090 1.00 98.38 257 TRP A C 1
ATOM 2024 O O . TRP A 1 257 ? 6.363 -13.221 -27.544 1.00 98.38 257 TRP A O 1
ATOM 2034 N N . GLN A 1 258 ? 6.400 -10.992 -27.861 1.00 97.75 258 GLN A N 1
ATOM 2035 C CA . GLN A 1 258 ? 6.533 -11.010 -29.315 1.00 97.75 258 GLN A CA 1
ATOM 2036 C C . GLN A 1 258 ? 7.944 -10.562 -29.707 1.00 97.75 258 GLN A C 1
ATOM 2038 O O . GLN A 1 258 ? 8.371 -9.479 -29.315 1.00 97.75 258 GLN A O 1
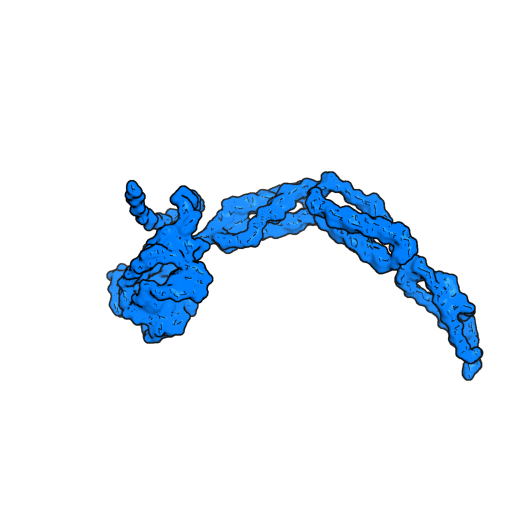ATOM 2043 N N . SER A 1 259 ? 8.649 -11.357 -30.516 1.00 97.69 259 SER A N 1
ATOM 2044 C CA . SER A 1 259 ? 9.908 -10.928 -31.142 1.00 97.69 259 SER A CA 1
ATOM 2045 C C . SER A 1 259 ? 9.633 -9.940 -32.272 1.00 97.69 259 SER A C 1
ATOM 2047 O O . SER A 1 259 ? 8.784 -10.188 -33.130 1.00 97.69 259 SER A O 1
ATOM 2049 N N . VAL A 1 260 ? 10.339 -8.811 -32.244 1.00 98.00 260 VAL A N 1
ATOM 2050 C CA . VAL A 1 260 ? 10.224 -7.718 -33.223 1.00 98.00 260 VAL A CA 1
ATOM 2051 C C . VAL A 1 260 ? 11.532 -7.461 -33.965 1.00 98.00 260 VAL A C 1
ATOM 2053 O O . VAL A 1 260 ? 11.536 -6.772 -34.978 1.00 98.00 260 VAL A O 1
ATOM 2056 N N . GLY A 1 261 ? 12.642 -8.035 -33.503 1.00 96.94 261 GLY A N 1
ATOM 2057 C CA . GLY A 1 261 ? 13.938 -7.918 -34.156 1.00 96.94 261 GLY A CA 1
ATOM 2058 C C . GLY A 1 261 ? 15.013 -8.738 -33.457 1.00 96.94 261 GLY A C 1
ATOM 2059 O O . GLY A 1 261 ? 14.756 -9.391 -32.444 1.00 96.94 261 GLY A O 1
ATOM 2060 N N . LYS A 1 262 ? 16.224 -8.692 -34.012 1.00 96.94 262 LYS A N 1
ATOM 2061 C CA . LYS A 1 262 ? 17.411 -9.362 -33.478 1.00 96.94 262 LYS A CA 1
ATOM 2062 C C . LYS A 1 262 ? 18.597 -8.414 -33.499 1.00 96.94 262 LYS A C 1
ATOM 2064 O O . LYS A 1 262 ? 18.747 -7.667 -34.459 1.00 96.94 262 LYS A O 1
ATOM 2069 N N . LEU A 1 263 ? 19.428 -8.492 -32.468 1.00 95.00 263 LEU A N 1
ATOM 2070 C CA . LEU A 1 263 ? 20.704 -7.796 -32.357 1.00 95.00 263 LEU A CA 1
ATOM 2071 C C . LEU A 1 263 ? 21.818 -8.842 -32.437 1.00 95.00 263 LEU A C 1
ATOM 2073 O O . LEU A 1 263 ? 21.887 -9.733 -31.592 1.00 95.00 263 LEU A O 1
ATOM 2077 N N . SER A 1 264 ? 22.654 -8.754 -33.465 1.00 93.00 264 SER A N 1
ATOM 2078 C CA . SER A 1 264 ? 23.670 -9.750 -33.828 1.00 93.00 264 SER A CA 1
ATOM 2079 C C . SER A 1 264 ? 25.043 -9.114 -34.078 1.00 93.00 264 SER A C 1
ATOM 2081 O O . SER A 1 264 ? 25.816 -9.578 -34.917 1.00 93.00 264 SER A O 1
ATOM 2083 N N . GLY A 1 265 ? 25.357 -8.037 -33.354 1.00 88.31 265 GLY A N 1
ATOM 2084 C CA . GLY A 1 265 ? 26.649 -7.353 -33.432 1.00 88.31 265 GLY A CA 1
ATOM 2085 C C . GLY A 1 265 ? 26.615 -5.933 -33.999 1.00 88.31 265 GLY A C 1
ATOM 2086 O O . GLY A 1 265 ? 27.671 -5.367 -34.261 1.00 88.31 265 GLY A O 1
ATOM 2087 N N . GLU A 1 266 ? 25.438 -5.352 -34.218 1.00 90.38 266 GLU A N 1
ATOM 2088 C CA . GLU A 1 266 ? 25.296 -4.012 -34.779 1.00 90.38 266 GLU A CA 1
ATOM 2089 C C . GLU A 1 266 ? 25.602 -2.912 -33.747 1.00 90.38 266 GLU A C 1
ATOM 2091 O O . GLU A 1 266 ? 25.139 -2.939 -32.602 1.00 90.38 266 GLU A O 1
ATOM 2096 N N . HIS A 1 267 ? 26.327 -1.881 -34.184 1.00 90.19 267 HIS A N 1
ATOM 2097 C CA . HIS A 1 267 ? 26.524 -0.655 -33.405 1.00 90.19 267 HIS A 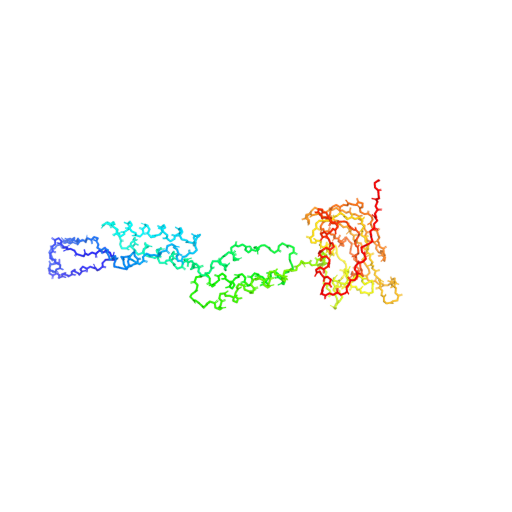CA 1
ATOM 2098 C C . HIS A 1 267 ? 25.271 0.222 -33.356 1.00 90.19 267 HIS A C 1
ATOM 2100 O O . HIS A 1 267 ? 25.042 0.925 -32.375 1.00 90.19 267 HIS A O 1
ATOM 2106 N N . GLU A 1 268 ? 24.442 0.156 -34.396 1.00 92.44 268 GLU A N 1
ATOM 2107 C CA . GLU A 1 268 ? 23.152 0.829 -34.458 1.00 92.44 268 GLU A CA 1
ATOM 2108 C C . GLU A 1 268 ? 22.130 -0.102 -35.108 1.00 92.44 268 GLU A C 1
ATOM 2110 O O . GLU A 1 268 ? 22.326 -0.580 -36.225 1.00 92.44 268 GLU A O 1
ATOM 2115 N N . LEU A 1 269 ? 21.040 -0.363 -34.393 1.00 95.12 269 LEU A N 1
ATOM 2116 C CA . LEU A 1 269 ? 19.917 -1.157 -34.870 1.00 95.12 269 LEU A CA 1
ATOM 2117 C C . LEU A 1 269 ? 18.640 -0.335 -34.722 1.00 95.12 269 LEU A C 1
ATOM 2119 O O . LEU A 1 269 ? 18.302 0.103 -33.624 1.00 95.12 269 LEU A O 1
ATOM 2123 N N . VAL A 1 270 ? 17.922 -0.156 -35.827 1.00 97.00 270 VAL A N 1
ATOM 2124 C CA . VAL A 1 270 ? 16.605 0.483 -35.855 1.00 97.00 270 VAL A CA 1
ATOM 2125 C C . VAL A 1 270 ? 15.578 -0.563 -36.261 1.00 97.00 270 VAL A C 1
ATOM 2127 O O . VAL A 1 270 ? 15.731 -1.223 -37.287 1.00 97.00 270 VAL A O 1
ATOM 2130 N N . ILE A 1 271 ? 14.545 -0.725 -35.440 1.00 97.31 271 ILE A N 1
ATOM 2131 C CA . ILE A 1 271 ? 13.465 -1.690 -35.642 1.00 97.31 271 ILE A CA 1
ATOM 2132 C C . ILE A 1 271 ? 12.160 -0.918 -35.763 1.00 97.31 271 ILE A C 1
ATOM 2134 O O . ILE A 1 271 ? 11.706 -0.317 -34.787 1.00 97.31 271 ILE A O 1
ATOM 2138 N N . ASP A 1 272 ? 11.531 -0.984 -36.932 1.00 96.56 272 ASP A N 1
ATOM 2139 C CA . ASP A 1 272 ? 10.171 -0.490 -37.132 1.00 96.56 272 ASP A CA 1
ATOM 2140 C C . ASP A 1 272 ? 9.167 -1.544 -36.651 1.00 96.56 272 ASP A C 1
ATOM 2142 O O . ASP A 1 272 ? 9.049 -2.634 -37.213 1.00 96.56 272 ASP A O 1
ATOM 2146 N N . VAL A 1 273 ? 8.439 -1.215 -35.585 1.00 90.25 273 VAL A N 1
ATOM 2147 C CA . VAL A 1 273 ? 7.502 -2.115 -34.896 1.00 90.25 273 VAL A CA 1
ATOM 2148 C C . VAL A 1 273 ? 6.055 -1.912 -35.380 1.00 90.25 273 VAL A C 1
ATOM 2150 O O . VAL A 1 273 ? 5.202 -2.759 -35.147 1.00 90.25 273 VAL A O 1
ATOM 2153 N N . ASN A 1 274 ? 5.775 -0.838 -36.132 1.00 87.12 274 ASN A N 1
ATOM 2154 C CA . ASN A 1 274 ? 4.482 -0.565 -36.783 1.00 87.12 274 ASN A CA 1
ATOM 2155 C C . ASN A 1 274 ? 3.262 -0.527 -35.830 1.00 87.12 274 ASN A C 1
ATOM 2157 O O . ASN A 1 274 ? 2.241 -1.156 -36.101 1.00 87.12 274 ASN A O 1
ATOM 2161 N N . ASN A 1 275 ? 3.329 0.280 -34.764 1.00 89.00 275 ASN A N 1
ATOM 2162 C CA . ASN A 1 275 ? 2.242 0.524 -33.796 1.00 89.00 275 ASN A CA 1
ATOM 2163 C C . ASN A 1 275 ? 1.808 -0.719 -33.000 1.00 89.00 275 ASN A C 1
ATOM 2165 O O . ASN A 1 275 ? 0.613 -0.973 -32.839 1.00 89.00 275 ASN A O 1
ATOM 2169 N N . VAL A 1 276 ? 2.762 -1.486 -32.471 1.00 95.00 276 VAL A N 1
ATOM 2170 C CA . VAL A 1 276 ? 2.433 -2.557 -31.518 1.00 95.00 276 VAL A CA 1
ATOM 2171 C C . VAL A 1 276 ? 2.121 -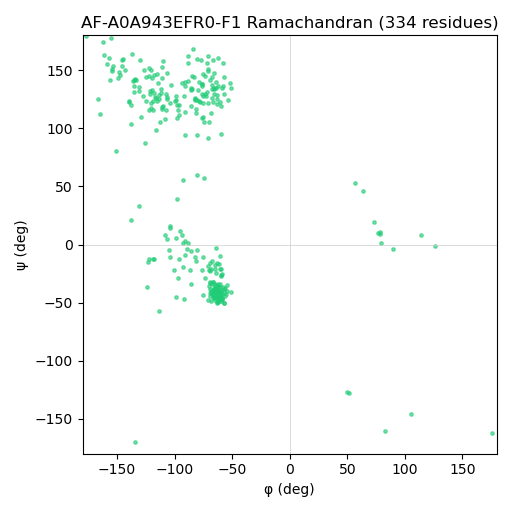1.949 -30.157 1.00 95.00 276 VAL A C 1
ATOM 2173 O O . VAL A 1 276 ? 2.897 -1.155 -29.629 1.00 95.00 276 VAL A O 1
ATOM 2176 N N . GLU A 1 277 ? 0.992 -2.343 -29.575 1.00 95.69 277 GLU A N 1
ATOM 2177 C CA . GLU A 1 277 ? 0.682 -2.016 -28.188 1.00 95.69 277 GLU A CA 1
ATOM 2178 C C . GLU A 1 277 ? 1.655 -2.737 -27.246 1.00 95.69 277 GLU A C 1
ATOM 2180 O O . GLU A 1 277 ? 1.764 -3.965 -27.258 1.00 95.69 277 GLU A O 1
ATOM 2185 N N . ALA A 1 278 ? 2.365 -1.971 -26.425 1.00 96.69 278 ALA A N 1
ATOM 2186 C CA . ALA A 1 278 ? 3.351 -2.497 -25.497 1.00 96.69 278 ALA A CA 1
ATOM 2187 C C . ALA A 1 278 ? 3.391 -1.686 -24.200 1.00 96.69 278 ALA A C 1
ATOM 2189 O O . ALA A 1 278 ? 3.119 -0.491 -24.170 1.00 96.69 278 ALA A O 1
ATOM 2190 N N . LYS A 1 279 ? 3.810 -2.348 -23.127 1.00 96.75 279 LYS A N 1
ATOM 2191 C CA . LYS A 1 279 ? 4.216 -1.742 -21.854 1.00 96.75 279 LYS A CA 1
ATOM 2192 C C . LYS A 1 279 ? 5.653 -2.121 -21.483 1.00 96.75 279 LYS A C 1
ATOM 2194 O O . LYS A 1 279 ? 6.264 -1.503 -20.615 1.00 96.75 279 LYS A O 1
ATOM 2199 N N . TYR A 1 280 ? 6.217 -3.109 -22.174 1.00 98.50 280 TYR A N 1
ATOM 2200 C CA . TYR A 1 280 ? 7.544 -3.647 -21.935 1.00 98.50 280 TYR A CA 1
ATOM 2201 C C . TYR A 1 280 ? 8.289 -3.839 -23.254 1.00 98.50 280 TYR A C 1
ATOM 2203 O O . TYR A 1 280 ? 7.738 -4.393 -24.207 1.00 98.50 280 TYR A O 1
ATOM 2211 N N . VAL A 1 281 ? 9.563 -3.449 -23.277 1.00 98.69 281 VAL A N 1
ATOM 2212 C CA . VAL A 1 281 ? 10.529 -3.826 -24.316 1.00 98.69 281 VAL A CA 1
ATOM 2213 C C . VAL A 1 281 ? 11.694 -4.538 -23.638 1.00 98.69 281 VAL A C 1
ATOM 2215 O O . VAL A 1 281 ? 12.239 -4.035 -22.658 1.00 98.69 281 VAL A O 1
ATOM 2218 N N . LYS A 1 282 ? 12.081 -5.710 -24.139 1.00 98.75 282 LYS A N 1
ATOM 2219 C CA . LYS A 1 282 ? 13.152 -6.537 -23.580 1.00 98.75 282 LYS A CA 1
ATOM 2220 C C . LYS A 1 282 ? 14.165 -6.893 -24.664 1.00 98.75 282 LYS A C 1
ATOM 2222 O O . LYS A 1 282 ? 13.787 -7.419 -25.701 1.00 98.75 282 LYS A O 1
ATOM 2227 N N . ILE A 1 283 ? 15.443 -6.640 -24.409 1.00 98.62 283 ILE A N 1
ATOM 2228 C CA . ILE A 1 283 ? 16.560 -7.185 -25.191 1.00 98.62 283 ILE A CA 1
ATOM 2229 C C . ILE A 1 283 ? 17.067 -8.392 -24.408 1.00 98.62 283 ILE A C 1
ATOM 2231 O O . ILE A 1 283 ? 17.613 -8.220 -23.320 1.00 98.62 283 ILE A O 1
ATOM 2235 N N . GLU A 1 284 ? 16.839 -9.600 -24.911 1.00 98.69 284 GLU A N 1
ATOM 2236 C CA . GLU A 1 284 ? 17.205 -10.851 -24.242 1.00 98.69 284 GLU A CA 1
ATOM 2237 C C . GLU A 1 284 ? 18.335 -11.530 -25.004 1.00 98.69 284 GLU A C 1
ATOM 2239 O O . GLU A 1 284 ? 18.180 -11.884 -26.168 1.00 98.69 284 GLU 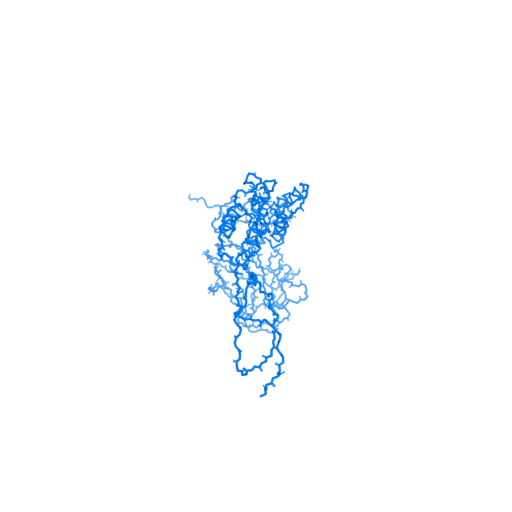A O 1
ATOM 2244 N N . ILE 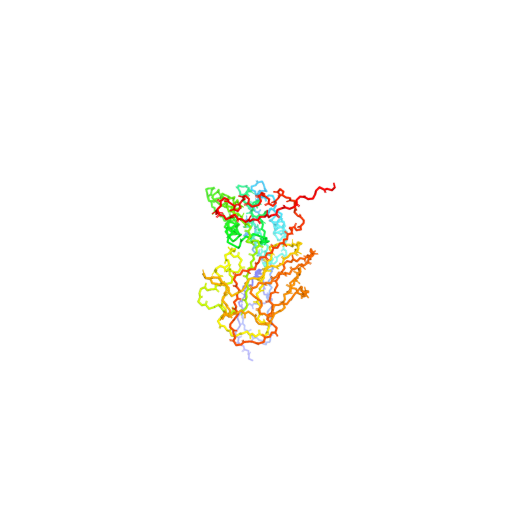A 1 285 ? 19.480 -11.700 -24.347 1.00 98.56 285 ILE A N 1
ATOM 2245 C CA . ILE A 1 285 ? 20.626 -12.413 -24.902 1.00 98.56 285 ILE A CA 1
ATOM 2246 C C . ILE A 1 285 ? 20.216 -13.865 -25.138 1.00 98.56 285 ILE A C 1
ATOM 2248 O O . ILE A 1 285 ? 19.707 -14.536 -24.237 1.00 98.56 285 ILE A O 1
ATOM 2252 N N . THR A 1 286 ? 20.464 -14.342 -26.354 1.00 98.25 286 THR A N 1
ATOM 2253 C CA . THR A 1 286 ? 20.144 -15.699 -26.817 1.00 98.25 286 THR A CA 1
ATOM 2254 C C . THR A 1 286 ? 21.389 -16.492 -27.201 1.00 98.25 286 THR A C 1
ATOM 2256 O O . THR A 1 286 ? 21.318 -17.716 -27.306 1.00 98.25 286 THR A O 1
ATOM 2259 N N . GLU A 1 287 ? 22.543 -15.831 -27.329 1.00 97.44 287 GLU A N 1
ATOM 2260 C CA . GLU A 1 287 ? 23.817 -16.460 -27.671 1.00 97.44 287 GLU A CA 1
ATOM 2261 C C . GLU A 1 287 ? 24.904 -16.157 -26.634 1.00 97.44 287 GLU A C 1
ATOM 2263 O O . GLU A 1 287 ? 24.982 -15.067 -26.065 1.00 97.44 287 GLU A O 1
ATOM 2268 N N . SER A 1 288 ? 25.774 -17.137 -26.383 1.00 97.19 288 SER A N 1
ATOM 2269 C CA . SER A 1 288 ? 26.931 -16.947 -25.509 1.00 97.19 288 SER A CA 1
ATOM 2270 C C . SER A 1 288 ? 28.061 -16.214 -26.230 1.00 97.19 288 SER A C 1
ATOM 2272 O O . SER A 1 288 ? 28.389 -16.524 -27.372 1.00 97.19 288 SER A O 1
ATOM 2274 N N . SER A 1 289 ? 28.731 -15.297 -25.533 1.00 96.31 289 SER A N 1
ATOM 2275 C CA . SER A 1 289 ? 29.910 -14.594 -26.050 1.00 96.31 289 SER A CA 1
ATOM 2276 C C . SER A 1 289 ? 30.872 -14.240 -24.915 1.00 96.31 289 SER A C 1
ATOM 2278 O O . SER A 1 289 ? 30.453 -13.900 -23.809 1.00 96.31 289 SER A O 1
ATOM 2280 N N . ALA A 1 290 ? 32.178 -14.312 -25.193 1.00 95.25 290 ALA A N 1
ATOM 2281 C CA . ALA A 1 290 ? 33.219 -13.916 -24.242 1.00 95.25 290 ALA A CA 1
ATOM 2282 C C . ALA A 1 290 ? 33.254 -12.396 -23.996 1.00 95.25 290 ALA A C 1
ATOM 2284 O O . ALA A 1 290 ? 33.727 -11.967 -22.945 1.00 95.25 290 ALA A O 1
ATOM 2285 N N . ASN A 1 291 ? 32.729 -11.599 -24.934 1.00 93.62 291 ASN A N 1
ATOM 2286 C CA . ASN A 1 291 ? 32.570 -10.156 -24.761 1.00 93.62 291 ASN A CA 1
ATOM 2287 C C . ASN A 1 291 ? 31.552 -9.876 -23.657 1.00 93.62 291 ASN A C 1
ATOM 2289 O O . ASN A 1 291 ? 30.574 -10.616 -23.502 1.00 93.62 291 ASN A O 1
ATOM 2293 N N . TRP A 1 292 ? 31.744 -8.790 -22.921 1.00 95.50 292 TRP A N 1
ATOM 2294 C CA . TRP A 1 292 ? 30.733 -8.325 -21.970 1.00 95.50 292 TRP A CA 1
ATOM 2295 C C . TRP A 1 292 ? 29.599 -7.629 -22.738 1.00 95.50 292 TRP A C 1
ATOM 2297 O O . TRP A 1 292 ? 29.784 -7.314 -23.908 1.00 95.50 292 TRP A O 1
ATOM 2307 N N . PRO A 1 293 ? 28.381 -7.479 -22.198 1.00 96.12 293 PRO A N 1
ATOM 2308 C CA . PRO A 1 293 ? 27.337 -6.727 -22.889 1.00 96.12 293 PRO A CA 1
ATOM 2309 C C . PRO A 1 293 ? 27.462 -5.225 -22.602 1.00 96.12 293 PRO A C 1
ATOM 2311 O O . PRO A 1 293 ? 27.589 -4.808 -21.448 1.00 96.12 293 PRO A O 1
ATOM 2314 N N . GLN A 1 294 ? 27.374 -4.414 -23.652 1.00 95.62 294 GLN A N 1
ATOM 2315 C CA . GLN A 1 294 ? 27.383 -2.954 -23.599 1.00 95.62 294 GLN A CA 1
ATOM 2316 C C . GLN A 1 294 ? 26.221 -2.398 -24.415 1.00 95.62 294 GLN A C 1
ATOM 2318 O O . GLN A 1 294 ? 25.981 -2.835 -25.541 1.00 95.62 294 GLN A O 1
ATOM 2323 N N . LEU A 1 295 ? 25.534 -1.411 -23.847 1.00 97.00 295 LEU A N 1
ATOM 2324 C CA . LEU A 1 295 ? 24.491 -0.629 -24.506 1.00 97.00 295 LEU A CA 1
ATOM 2325 C C . LEU A 1 295 ? 24.727 0.836 -24.170 1.00 97.00 295 LEU A C 1
ATOM 2327 O O . LEU A 1 295 ? 24.931 1.164 -23.005 1.00 97.00 295 LEU A O 1
ATOM 2331 N N . ASN A 1 296 ? 24.714 1.701 -25.174 1.00 96.25 296 ASN A N 1
ATOM 2332 C CA . ASN A 1 296 ? 24.896 3.134 -24.986 1.00 96.25 296 ASN A CA 1
ATOM 2333 C C . ASN A 1 296 ? 23.560 3.839 -24.805 1.00 96.25 296 ASN A C 1
ATOM 2335 O O . ASN A 1 296 ? 23.416 4.610 -23.877 1.00 96.25 296 ASN A O 1
ATOM 2339 N N . GLU A 1 297 ? 22.584 3.545 -25.660 1.00 96.62 297 GLU A N 1
ATOM 2340 C CA . GLU A 1 297 ? 21.281 4.206 -25.634 1.00 96.62 297 GLU A CA 1
ATOM 2341 C C . GLU A 1 297 ? 20.236 3.294 -26.280 1.00 96.62 297 GLU A C 1
ATOM 2343 O O . GLU A 1 297 ? 20.511 2.631 -27.284 1.00 96.62 297 GLU A O 1
ATOM 2348 N N . VAL A 1 298 ? 19.033 3.273 -25.718 1.00 98.00 298 VAL A N 1
ATOM 2349 C CA . VAL A 1 298 ? 17.850 2.636 -26.282 1.00 98.00 298 VAL A CA 1
ATOM 2350 C C . VAL A 1 298 ? 16.716 3.651 -26.276 1.00 98.00 298 VAL A C 1
ATOM 2352 O O . VAL A 1 298 ? 16.179 4.012 -25.232 1.00 98.00 298 VAL A O 1
ATOM 2355 N N . SER A 1 299 ? 16.343 4.103 -27.468 1.00 96.56 299 SER A N 1
ATOM 2356 C CA . SER A 1 299 ? 15.315 5.123 -27.663 1.00 96.56 299 SER A CA 1
ATOM 2357 C C . SER A 1 299 ? 14.068 4.530 -28.317 1.00 96.56 299 SER A C 1
ATOM 2359 O O . SER A 1 299 ? 14.139 3.559 -29.075 1.00 96.56 299 SER A O 1
ATOM 2361 N N . PHE A 1 300 ? 12.916 5.145 -28.049 1.00 96.50 300 PHE A N 1
ATOM 2362 C CA . PHE A 1 300 ? 11.613 4.651 -28.489 1.00 96.50 300 PHE A CA 1
ATOM 2363 C C . PHE A 1 300 ? 10.805 5.764 -29.154 1.00 96.50 300 PHE A C 1
ATOM 2365 O O . PHE A 1 300 ? 10.657 6.845 -28.584 1.00 96.50 300 PHE A O 1
ATOM 2372 N N . GLU A 1 301 ? 10.230 5.481 -30.320 1.00 94.94 301 GLU A N 1
ATOM 2373 C CA . GLU A 1 301 ? 9.173 6.305 -30.913 1.00 94.94 301 GLU A CA 1
ATOM 2374 C C . GLU A 1 301 ? 7.823 5.659 -30.603 1.00 94.94 301 GLU A C 1
ATOM 2376 O O . GLU A 1 301 ? 7.612 4.486 -30.917 1.00 94.94 301 GLU A O 1
ATOM 2381 N N . TYR A 1 302 ? 6.908 6.400 -29.978 1.00 93.19 302 TYR A N 1
ATOM 2382 C CA . TYR A 1 302 ? 5.615 5.874 -29.552 1.00 93.19 302 TYR A CA 1
ATOM 2383 C C . TYR A 1 302 ? 4.558 6.967 -29.384 1.00 93.19 302 TYR A C 1
ATOM 2385 O O . TYR A 1 302 ? 4.888 8.136 -29.190 1.00 93.19 302 TYR A O 1
ATOM 2393 N N . ASP A 1 303 ? 3.288 6.558 -29.397 1.00 88.62 303 ASP A N 1
ATOM 2394 C CA . ASP A 1 303 ? 2.178 7.359 -28.872 1.00 88.62 303 ASP A CA 1
ATOM 2395 C C . ASP A 1 303 ? 1.697 6.770 -27.540 1.00 88.62 303 ASP A C 1
ATOM 2397 O O . ASP A 1 303 ? 1.728 5.555 -27.343 1.00 88.62 303 ASP A O 1
ATOM 2401 N N . ILE A 1 304 ? 1.224 7.615 -26.624 1.00 85.81 304 ILE A N 1
ATOM 2402 C CA . ILE A 1 304 ? 0.608 7.144 -25.378 1.00 85.81 304 ILE A CA 1
ATOM 2403 C C . ILE A 1 304 ? -0.853 6.790 -25.655 1.00 85.81 304 ILE A C 1
ATOM 2405 O O . ILE A 1 304 ? -1.616 7.621 -26.154 1.00 85.81 304 ILE A O 1
ATOM 2409 N N . ILE A 1 305 ? -1.251 5.560 -25.335 1.00 84.69 305 ILE A N 1
ATOM 2410 C CA . ILE A 1 305 ? -2.613 5.089 -25.591 1.00 84.69 305 ILE A CA 1
ATOM 2411 C C . ILE A 1 305 ? -3.563 5.682 -24.548 1.00 84.69 305 ILE A C 1
ATOM 2413 O O . ILE A 1 305 ? -3.274 5.704 -23.355 1.00 84.69 305 ILE A O 1
ATOM 2417 N N . GLY A 1 306 ? -4.731 6.145 -24.999 1.00 78.12 306 GLY A N 1
ATOM 2418 C CA . GLY A 1 306 ? -5.807 6.583 -24.106 1.00 78.12 306 GLY A CA 1
ATOM 2419 C C . GLY A 1 306 ? -5.633 7.978 -23.503 1.00 78.12 306 GLY A C 1
ATOM 2420 O O . GLY A 1 306 ? -6.435 8.352 -22.651 1.00 78.12 306 GLY A O 1
ATOM 2421 N N . ARG A 1 307 ? -4.642 8.760 -23.953 1.00 76.56 307 ARG A N 1
ATOM 2422 C CA . ARG A 1 307 ? -4.428 10.146 -23.514 1.00 76.56 307 ARG A CA 1
ATOM 2423 C C . ARG A 1 307 ? -4.507 11.129 -24.666 1.00 76.56 307 ARG A C 1
ATOM 2425 O O . ARG A 1 307 ? -4.052 10.852 -25.774 1.00 76.56 307 ARG A O 1
ATOM 2432 N N . ASN A 1 308 ? -5.072 12.301 -24.397 1.00 77.75 308 ASN A N 1
ATOM 2433 C CA . ASN A 1 308 ? -5.049 13.409 -25.341 1.00 77.75 308 ASN A CA 1
ATOM 2434 C C . ASN A 1 308 ? -3.788 14.273 -25.157 1.00 77.75 308 ASN A C 1
ATOM 2436 O O . ASN A 1 308 ? -3.118 14.248 -24.125 1.00 77.75 308 ASN A O 1
ATOM 2440 N N . LEU A 1 309 ? -3.471 15.072 -26.177 1.00 69.69 309 LEU A N 1
ATOM 2441 C CA . LEU A 1 309 ? -2.263 15.900 -26.204 1.00 69.69 309 LEU A CA 1
ATOM 2442 C C . LEU A 1 309 ? -2.177 16.884 -25.024 1.00 69.69 309 LEU A C 1
ATOM 2444 O O . LEU A 1 309 ? -1.090 17.115 -24.499 1.00 69.69 309 LEU A O 1
ATOM 2448 N N . GLN A 1 310 ? -3.307 17.452 -24.597 1.00 76.38 310 GLN A N 1
ATOM 2449 C CA . GLN A 1 310 ? -3.331 18.414 -23.498 1.00 76.38 310 GLN A CA 1
ATOM 2450 C C . GLN A 1 310 ? -2.951 17.744 -22.173 1.00 76.38 310 GLN A C 1
ATOM 2452 O O . GLN A 1 310 ? -2.156 18.297 -21.419 1.00 76.38 310 GLN A O 1
ATOM 2457 N N . GLU A 1 311 ? -3.430 16.523 -21.931 1.00 75.06 311 GLU A N 1
ATOM 2458 C CA . GLU A 1 311 ? -3.083 15.744 -20.737 1.00 75.06 311 GLU A CA 1
ATOM 2459 C C . GLU A 1 311 ? -1.591 15.421 -20.673 1.00 75.06 311 GLU A C 1
ATOM 2461 O O . GLU A 1 311 ? -1.008 15.425 -19.589 1.00 75.06 311 GLU A O 1
ATOM 2466 N N . ILE A 1 312 ? -0.968 15.128 -21.815 1.00 70.81 312 ILE A N 1
ATOM 2467 C CA . ILE A 1 312 ? 0.472 14.849 -21.901 1.00 70.81 312 ILE A CA 1
ATOM 2468 C C . ILE A 1 312 ? 1.272 16.130 -21.630 1.00 70.81 312 ILE A C 1
ATOM 2470 O O . ILE A 1 312 ? 2.220 16.115 -20.846 1.00 70.81 312 ILE A O 1
ATOM 2474 N N . ILE A 1 313 ? 0.860 17.258 -22.218 1.00 69.06 313 ILE A N 1
ATOM 2475 C CA . ILE A 1 313 ? 1.502 18.566 -22.016 1.00 69.06 313 ILE A CA 1
ATOM 2476 C C . ILE A 1 313 ? 1.394 19.025 -20.559 1.00 69.06 313 ILE A C 1
ATOM 2478 O O . ILE A 1 313 ? 2.372 19.516 -19.993 1.00 69.06 313 ILE A O 1
ATOM 2482 N N . ASP A 1 314 ? 0.223 18.885 -19.942 1.00 73.62 314 ASP A N 1
ATOM 2483 C CA . ASP A 1 314 ? 0.005 19.313 -18.560 1.00 73.62 314 ASP A CA 1
ATOM 2484 C C . ASP A 1 314 ? 0.810 18.469 -17.571 1.00 73.62 314 ASP A C 1
ATOM 2486 O O . ASP A 1 314 ? 1.270 18.981 -16.549 1.00 73.62 314 ASP A O 1
ATOM 2490 N N . GLU A 1 315 ? 1.032 17.191 -17.877 1.00 71.62 315 GLU A N 1
ATOM 2491 C CA . GLU A 1 315 ? 1.935 16.351 -17.102 1.00 71.62 315 GLU A CA 1
ATOM 2492 C C . GLU A 1 315 ? 3.403 16.744 -17.298 1.00 71.62 315 GLU A C 1
ATOM 2494 O O . GLU A 1 315 ? 4.119 16.933 -16.313 1.00 71.62 315 GLU A O 1
ATOM 2499 N N . ALA A 1 316 ? 3.842 16.931 -18.546 1.00 66.44 316 ALA A N 1
ATOM 2500 C CA . ALA A 1 316 ? 5.210 17.338 -18.852 1.00 66.44 316 ALA A CA 1
ATOM 2501 C C . ALA A 1 316 ? 5.573 18.661 -18.154 1.00 66.44 316 ALA A C 1
ATOM 2503 O O . ALA A 1 316 ? 6.641 18.765 -17.559 1.00 66.44 316 ALA A O 1
ATOM 2504 N N . LYS A 1 317 ? 4.652 19.633 -18.113 1.00 65.38 317 LYS A N 1
ATOM 2505 C CA . LYS A 1 317 ? 4.834 20.903 -17.385 1.00 65.38 317 LYS A CA 1
ATOM 2506 C C . LYS A 1 317 ? 5.015 20.728 -15.877 1.00 65.38 317 LYS A C 1
ATOM 2508 O O . LYS A 1 317 ? 5.763 21.488 -15.272 1.00 65.38 317 LYS A O 1
ATOM 2513 N N . LYS A 1 318 ? 4.339 19.751 -15.257 1.00 62.16 318 LYS A N 1
ATOM 2514 C CA . LYS A 1 318 ? 4.502 19.456 -13.820 1.00 62.16 318 LYS A CA 1
ATOM 2515 C C . LYS A 1 318 ? 5.877 18.860 -13.518 1.00 62.16 318 LYS A C 1
ATOM 2517 O O . LYS A 1 318 ? 6.424 19.109 -12.446 1.00 62.16 318 LYS A O 1
ATOM 2522 N N . ILE A 1 319 ? 6.436 18.104 -14.461 1.00 56.56 319 ILE A N 1
ATOM 2523 C CA . ILE A 1 319 ? 7.786 17.535 -14.366 1.00 56.56 319 ILE A CA 1
ATOM 2524 C C . ILE A 1 319 ? 8.847 18.634 -14.601 1.00 56.56 319 ILE A C 1
ATOM 2526 O O . ILE A 1 319 ? 9.800 18.745 -13.827 1.00 56.56 319 ILE A O 1
ATOM 2530 N N . ASP A 1 320 ? 8.631 19.502 -15.597 1.00 49.47 320 ASP A N 1
ATOM 2531 C CA . ASP A 1 320 ? 9.534 20.586 -16.035 1.00 49.47 320 ASP A CA 1
ATOM 2532 C C . ASP A 1 320 ? 9.744 21.697 -14.984 1.00 49.47 320 ASP A C 1
ATOM 2534 O O . ASP A 1 320 ? 10.783 22.350 -14.948 1.00 49.47 320 ASP A O 1
ATOM 2538 N N . SER A 1 321 ? 8.838 21.852 -14.012 1.00 43.47 321 SER A N 1
ATOM 2539 C CA . SER A 1 321 ? 9.077 22.725 -12.847 1.00 43.47 321 SER A CA 1
ATOM 2540 C C . SER A 1 321 ? 10.241 22.285 -11.934 1.00 43.47 321 SER A C 1
ATOM 2542 O O . SER A 1 321 ? 10.546 22.998 -10.977 1.00 43.47 321 SER A O 1
ATOM 2544 N N . SER A 1 322 ? 10.902 21.148 -12.201 1.00 41.06 322 SER A N 1
ATOM 2545 C CA . SER A 1 322 ? 12.006 20.631 -11.375 1.00 41.06 322 SER A CA 1
ATOM 2546 C C . SER A 1 322 ? 13.347 20.379 -12.084 1.00 41.06 322 SER A C 1
ATOM 2548 O O . SER A 1 322 ? 14.348 20.293 -11.379 1.00 41.06 322 SER A O 1
ATOM 2550 N N . LEU A 1 323 ? 13.444 20.325 -13.421 1.00 34.16 323 LEU A N 1
ATOM 2551 C CA . LEU A 1 323 ? 14.727 20.154 -14.130 1.00 34.16 323 LEU A CA 1
ATOM 2552 C C . LEU A 1 323 ? 14.586 20.457 -15.635 1.00 34.16 323 LEU A C 1
ATOM 2554 O O . LEU A 1 323 ? 13.804 19.810 -16.322 1.00 34.16 323 LEU A O 1
ATOM 2558 N N . TYR A 1 324 ? 15.413 21.373 -16.154 1.00 32.81 324 TYR A N 1
ATOM 2559 C CA . TYR A 1 324 ? 15.622 21.600 -17.592 1.00 32.81 324 TYR A CA 1
ATOM 2560 C C . TYR A 1 324 ? 16.145 20.316 -18.272 1.00 32.81 324 TYR A C 1
ATOM 2562 O O . TYR A 1 324 ? 17.354 20.089 -18.292 1.00 32.81 324 TYR A O 1
ATOM 2570 N N . ILE A 1 325 ? 15.270 19.488 -18.855 1.00 37.34 325 ILE A N 1
ATOM 2571 C CA . ILE A 1 325 ? 15.652 18.424 -19.805 1.00 37.34 325 ILE A CA 1
ATOM 2572 C C . ILE A 1 325 ? 14.648 18.403 -20.966 1.00 37.34 325 ILE A C 1
ATOM 2574 O O . ILE A 1 325 ? 13.528 17.905 -20.850 1.00 37.34 325 ILE A O 1
ATOM 2578 N N . VAL A 1 326 ? 15.070 18.938 -22.114 1.00 28.45 326 VAL A N 1
ATOM 2579 C CA . VAL A 1 326 ? 14.313 18.926 -23.373 1.00 28.45 326 VAL A CA 1
ATOM 2580 C C . VAL A 1 326 ? 14.265 17.496 -23.918 1.00 28.45 326 VAL A C 1
ATOM 2582 O O . VAL A 1 326 ? 15.245 17.013 -24.477 1.00 28.45 326 VAL A O 1
ATOM 2585 N N . HIS A 1 327 ? 13.115 16.831 -23.804 1.00 40.00 327 HIS A N 1
ATOM 2586 C CA . HIS A 1 327 ? 12.818 15.644 -24.606 1.00 40.00 327 HIS A CA 1
ATOM 2587 C C . HIS A 1 327 ? 12.230 16.101 -25.946 1.00 40.00 327 HIS A C 1
ATOM 2589 O O . HIS A 1 327 ? 11.193 16.766 -25.992 1.00 40.00 327 HIS A O 1
ATOM 2595 N N . TYR A 1 328 ? 12.898 15.772 -27.054 1.00 31.31 328 TYR A N 1
ATOM 2596 C CA . TYR A 1 328 ? 12.396 16.053 -28.398 1.00 31.31 328 TYR A CA 1
ATOM 2597 C C . TYR A 1 328 ? 11.210 15.136 -28.722 1.00 31.31 328 TYR A C 1
ATOM 2599 O O . TYR A 1 328 ? 11.386 14.054 -29.272 1.00 31.31 328 TYR A O 1
ATOM 2607 N N . ILE A 1 329 ? 9.988 15.588 -28.443 1.00 36.31 329 ILE A N 1
ATOM 2608 C CA . ILE A 1 329 ? 8.780 14.978 -29.011 1.00 36.31 329 ILE A CA 1
ATOM 2609 C C . ILE A 1 329 ? 8.627 15.528 -30.436 1.00 36.31 329 ILE A C 1
ATOM 2611 O O . ILE A 1 329 ? 8.092 16.618 -30.646 1.00 36.31 329 ILE A O 1
ATOM 2615 N N . LYS A 1 330 ? 9.146 14.814 -31.444 1.00 30.41 330 LYS A N 1
ATOM 2616 C CA . LYS A 1 330 ? 8.902 15.166 -32.853 1.00 30.41 330 LYS A CA 1
ATOM 2617 C C . LYS A 1 330 ? 7.486 14.741 -33.245 1.00 30.41 330 LYS A C 1
ATOM 2619 O O . LYS A 1 330 ? 7.195 13.562 -33.389 1.00 30.41 330 LYS A O 1
ATOM 2624 N N . MET A 1 331 ? 6.613 15.729 -33.437 1.00 35.78 331 MET A N 1
ATOM 2625 C CA . MET A 1 331 ? 5.223 15.549 -33.859 1.00 35.78 331 MET A CA 1
ATOM 2626 C C . MET A 1 331 ? 5.097 15.589 -35.386 1.00 35.78 331 MET A C 1
ATOM 2628 O O . MET A 1 331 ? 5.627 16.493 -36.034 1.00 35.78 331 MET A O 1
ATOM 2632 N N . LYS A 1 332 ? 4.315 14.671 -35.962 1.00 26.95 332 LYS A N 1
ATOM 2633 C CA . LYS A 1 332 ? 3.814 14.777 -37.338 1.00 26.95 332 LYS A CA 1
ATOM 2634 C C . LYS A 1 332 ? 2.299 14.972 -37.281 1.00 26.95 332 LYS A C 1
ATOM 2636 O O . LYS A 1 332 ? 1.560 14.045 -36.974 1.00 26.95 332 LYS A O 1
ATOM 2641 N N . VAL A 1 333 ? 1.843 16.195 -37.544 1.00 27.89 333 VAL A N 1
ATOM 2642 C CA . VAL A 1 333 ? 0.416 16.507 -37.690 1.00 27.89 333 VAL A CA 1
ATOM 2643 C C . VAL A 1 333 ? -0.025 15.987 -39.058 1.00 27.89 333 VAL A C 1
ATOM 2645 O O . VAL A 1 333 ? 0.381 16.541 -40.077 1.00 27.89 333 VAL A O 1
ATOM 2648 N N . MET A 1 334 ? -0.830 14.925 -39.104 1.00 28.61 334 MET A N 1
ATOM 2649 C CA . MET A 1 334 ? -1.587 14.592 -40.313 1.00 28.61 334 MET A CA 1
ATOM 2650 C C . MET A 1 334 ? -2.944 15.289 -40.230 1.00 28.61 334 MET A C 1
ATOM 2652 O O . MET A 1 334 ? -3.742 15.002 -39.341 1.00 28.61 334 MET A O 1
ATOM 2656 N N . HIS A 1 335 ? -3.173 16.250 -41.128 1.00 29.45 335 HIS A N 1
ATOM 2657 C CA . HIS A 1 335 ? -4.534 16.642 -41.487 1.00 29.45 335 HIS A CA 1
ATOM 2658 C C . HIS A 1 335 ? -5.195 15.451 -42.185 1.00 29.45 335 HIS A C 1
ATOM 2660 O O . HIS A 1 335 ? -4.561 14.812 -43.028 1.00 29.45 335 HIS A O 1
ATOM 2666 N N . ILE A 1 336 ? -6.430 15.156 -41.776 1.00 36.94 336 ILE A N 1
ATOM 2667 C CA . ILE A 1 336 ? -7.328 14.208 -42.445 1.00 36.94 336 ILE A CA 1
ATOM 2668 C C . ILE A 1 336 ? -7.724 14.780 -43.804 1.00 36.94 336 ILE A C 1
ATOM 2670 O O . ILE A 1 336 ? -7.987 16.007 -43.852 1.00 36.94 336 ILE A O 1
#

Radius of gyration: 37.0 Å; Cα contacts (8 Å, |Δi|>4): 592; chains: 1; bounding box: 68×69×106 Å

Foldseek 3Di:
DWFDKAADDDDDDAQKDWDDKPDDRIDTDDDDDDIDTDIDGHADLPLLVVLLVVDDDCLQFDVVLCPQLVVLSVLSVVLSPDPPRGNVSSVVSSVSNVVSVLSTFTPLLNLLVCLLVPDDPDCQQWDPVLVVQLVVLSVLSVVVRSDDDDSVSSVVSSVSNVVSVVVTAGDDQKDKDWPFAFDDPLDRVQQAPPFLAGKTWGPDWFDFFTKIKIFGSAKWQFFKKKWAWQQHPVGHDLPALAAQWWFKWFAAVVPDIDTQDIDHRDRMDMTGNHRDIGRMIMTTRHDTDPRIHMTRYMDTDTGGPPDDPVVVVVSVVVVVVPDPDDDDPDDDDDDD

Nearest PDB structures (foldseek):
  4uap-assembly2_B  TM=8.031E-01  e=4.774E-09  Clostridium perfringens ATCC 13124
  7jnd-assembly1_A  TM=6.997E-01  e=7.473E-09  Clostridium perfringens ATCC 13124
  7jnb-assembly1_A  TM=6.938E-01  e=1.046E-08  Clostridium perfringens ATCC 13124
  7xtn-assembly1_A  TM=7.699E-01  e=1.447E-06  Bombyx mandarina
  7xtm-assembly1_A  TM=6.969E-01  e=2.026E-06  Bombyx mori